Protein AF-X1NQ29-F1 (afdb_monomer_lite)

Foldseek 3Di:
DDDDDDDDDVLLVLVVQQVVQDAPLCVQLVVQLVVVPQDPCVDPVRNDSVSSVVSCVVSVNDSCCRHPDDDDLPDDGRCPPDCPQFDSVLVVVVVVCVVVVHDDDDCVVPNSPRRNADPPPDDDDDDPDPDPPPDDPPVPPPPDVLPKDKDKDWDWQDDPSLQDFPVNVLVVVVVVCVVLVFAFDWDPDPDTDGPKDWPDGDDRNDTGDTTMMMTITRDDDPPDDD

pLDDT: mean 85.68, std 14.72, range [30.33, 98.31]

InterPro domains:
  IPR018768 Domain of unknown function DUF2344 [PF10105] (150-218)
  IPR018768 Domain of unknown function DUF2344 [TIGR03936] (150-218)
  IPR058240 Radical SAM superfamily [SSF102114] (17-118)

Sequence (226 aa):
HRVKVKWNKPEASWLEGIFSRGDRRLTKVLVEAWQQGARFDSWSEYFNMDIWKEAFKKHRVDPDFYLLRERDHDEILPWEHINSGISKEFLLREWQKAIMREKTPDCREYCSDCGVCNESKISPVLFDTWHPLKEKVSLKSKQSNEQVKRYRLYFSKLEKAQYLSHLELIRLFIRAFRRAGIDLVYSGGYHPMPKVSFAVALPVGVKSLGEIIDVQVKYIFSYFRV

Structure (mmCIF, N/CA/C/O backbone):
data_AF-X1NQ29-F1
#
_entry.id   AF-X1NQ29-F1
#
loop_
_atom_site.group_PDB
_atom_site.id
_atom_site.type_symbol
_atom_site.label_atom_id
_atom_site.label_alt_id
_atom_site.label_comp_id
_atom_site.label_asym_id
_atom_site.label_entity_id
_atom_site.label_seq_id
_atom_site.pdbx_PDB_ins_code
_atom_site.Cartn_x
_atom_site.Cartn_y
_atom_site.Cartn_z
_atom_site.occupancy
_atom_site.B_iso_or_equiv
_atom_site.auth_seq_id
_atom_site.auth_comp_id
_atom_site.auth_asym_id
_atom_site.auth_atom_id
_atom_site.pdbx_PDB_model_num
ATOM 1 N N . HIS A 1 1 ? 26.678 15.626 20.916 1.00 59.53 1 HIS A N 1
ATOM 2 C CA . HIS A 1 1 ? 25.537 14.871 20.353 1.00 59.53 1 HIS A CA 1
ATOM 3 C C . HIS A 1 1 ? 26.024 13.930 19.256 1.00 59.53 1 HIS A C 1
ATOM 5 O O . HIS A 1 1 ? 26.696 14.393 18.346 1.00 59.53 1 HIS A O 1
ATOM 11 N N . ARG A 1 2 ? 25.740 12.622 19.337 1.00 63.62 2 ARG A N 1
ATOM 12 C CA . ARG A 1 2 ? 25.995 11.671 18.238 1.00 63.62 2 ARG A CA 1
ATOM 13 C C . ARG A 1 2 ? 24.733 11.589 17.382 1.00 63.62 2 ARG A C 1
ATOM 15 O O . ARG A 1 2 ? 23.748 10.999 17.817 1.00 63.62 2 ARG A O 1
ATOM 22 N N . VAL A 1 3 ? 24.753 12.193 16.198 1.00 74.94 3 VAL A N 1
ATOM 23 C CA . VAL A 1 3 ? 23.686 12.012 15.208 1.00 74.94 3 VAL A CA 1
ATOM 24 C C . VAL A 1 3 ? 23.880 10.636 14.573 1.00 74.94 3 VAL A C 1
ATOM 26 O O . VAL A 1 3 ? 24.919 10.371 13.975 1.00 74.94 3 VAL A O 1
ATOM 29 N N . LYS A 1 4 ? 22.907 9.737 14.745 1.00 68.31 4 LYS A N 1
ATOM 30 C CA . LYS A 1 4 ? 22.833 8.485 13.983 1.00 68.31 4 LYS A CA 1
ATOM 31 C C . LYS A 1 4 ? 21.944 8.728 12.774 1.00 68.31 4 LYS A C 1
ATOM 33 O O . LYS A 1 4 ? 20.750 8.961 12.937 1.00 68.31 4 LYS A O 1
ATOM 38 N N . VAL A 1 5 ? 22.526 8.657 11.585 1.00 77.06 5 VAL A N 1
ATOM 39 C CA . VAL A 1 5 ? 21.781 8.722 10.326 1.00 77.06 5 VAL A CA 1
ATOM 40 C C . VAL A 1 5 ? 21.437 7.292 9.907 1.00 77.06 5 VAL A C 1
ATOM 42 O O . VAL A 1 5 ? 22.279 6.400 9.997 1.00 77.06 5 VAL A O 1
ATOM 45 N N . LYS A 1 6 ? 20.185 7.066 9.505 1.00 76.25 6 LYS A N 1
ATOM 46 C CA . LYS A 1 6 ? 19.718 5.820 8.885 1.00 76.25 6 LYS A CA 1
ATOM 47 C C . LYS A 1 6 ? 19.324 6.134 7.446 1.00 76.25 6 LYS A C 1
ATOM 49 O O . LYS A 1 6 ? 18.622 7.115 7.225 1.00 76.25 6 LYS A O 1
ATOM 54 N N . TRP A 1 7 ? 19.748 5.306 6.501 1.00 79.12 7 TRP A N 1
ATOM 55 C CA . TRP A 1 7 ? 19.359 5.395 5.095 1.00 79.12 7 TRP A CA 1
ATOM 56 C C . TRP A 1 7 ? 19.169 3.990 4.516 1.00 79.12 7 TRP A C 1
ATOM 58 O O . TRP A 1 7 ? 19.693 3.016 5.063 1.00 79.12 7 TRP A O 1
ATOM 68 N N . ASN A 1 8 ? 18.414 3.892 3.423 1.00 77.06 8 ASN A N 1
ATOM 69 C CA . ASN A 1 8 ? 18.237 2.642 2.685 1.00 77.06 8 ASN A CA 1
ATOM 70 C C . ASN A 1 8 ? 19.440 2.390 1.769 1.00 77.06 8 ASN A C 1
ATOM 72 O O . ASN A 1 8 ? 20.036 3.334 1.248 1.00 77.06 8 ASN A O 1
ATOM 76 N N . LYS A 1 9 ? 19.790 1.117 1.557 1.00 82.94 9 LYS A N 1
ATOM 77 C CA . LYS A 1 9 ? 20.840 0.730 0.605 1.00 82.94 9 LYS A CA 1
ATOM 78 C C . LYS A 1 9 ? 20.442 1.177 -0.818 1.00 82.94 9 LYS A C 1
ATOM 80 O O . LYS A 1 9 ? 19.323 0.856 -1.226 1.00 82.94 9 LYS A O 1
ATOM 85 N N . PRO A 1 10 ? 21.301 1.896 -1.570 1.00 89.19 10 PRO A N 1
ATOM 86 C CA . PRO A 1 10 ? 20.985 2.373 -2.923 1.00 89.19 10 PRO A CA 1
ATOM 87 C C . PRO A 1 10 ? 20.485 1.276 -3.867 1.00 89.19 10 PRO A C 1
ATOM 89 O O . PRO A 1 10 ? 19.620 1.512 -4.704 1.00 89.19 10 PRO A O 1
ATOM 92 N N . GLU A 1 11 ? 21.001 0.065 -3.700 1.00 91.12 11 GLU A N 1
ATOM 93 C CA . GLU A 1 11 ? 20.674 -1.110 -4.492 1.00 91.12 11 GLU A CA 1
ATOM 94 C C . GLU A 1 11 ? 19.222 -1.573 -4.285 1.00 91.12 11 GLU A C 1
ATOM 96 O O . GLU A 1 11 ? 18.553 -1.968 -5.239 1.00 91.12 11 GLU A O 1
ATOM 101 N N . ALA A 1 12 ? 18.707 -1.466 -3.058 1.00 89.75 12 ALA A N 1
ATOM 102 C CA . ALA A 1 12 ? 17.302 -1.742 -2.771 1.00 89.75 12 ALA A CA 1
ATOM 103 C C . ALA A 1 12 ? 16.403 -0.671 -3.405 1.00 89.75 12 ALA A C 1
ATOM 105 O O . ALA A 1 12 ? 15.437 -1.006 -4.086 1.00 89.75 12 ALA A O 1
ATOM 106 N N . SER A 1 13 ? 16.774 0.609 -3.279 1.00 90.88 13 SER A N 1
ATOM 107 C CA . SER A 1 13 ? 16.054 1.722 -3.916 1.00 90.88 13 SER A CA 1
ATOM 108 C C . SER A 1 13 ? 16.027 1.606 -5.446 1.00 90.88 13 SER A C 1
ATOM 110 O O . SER A 1 13 ? 15.030 1.948 -6.080 1.00 90.88 13 SER A O 1
ATOM 112 N N . TRP A 1 14 ? 17.111 1.111 -6.052 1.00 93.56 14 TRP A N 1
ATOM 113 C CA . TRP A 1 14 ? 17.186 0.827 -7.487 1.00 93.56 14 TRP A CA 1
ATOM 114 C C . TRP A 1 14 ? 16.147 -0.224 -7.893 1.00 93.56 14 TRP A C 1
ATOM 116 O O . TRP A 1 14 ? 15.360 0.005 -8.812 1.00 93.56 14 TRP A O 1
ATOM 126 N N . LEU A 1 15 ? 16.067 -1.328 -7.145 1.00 95.19 15 LEU A N 1
ATOM 127 C CA . LEU A 1 15 ? 15.105 -2.398 -7.396 1.00 95.19 15 LEU A CA 1
ATOM 128 C C . LEU A 1 15 ? 13.651 -1.946 -7.178 1.00 95.19 15 LEU A C 1
ATOM 130 O O . LEU A 1 15 ? 12.793 -2.186 -8.030 1.00 95.19 15 LEU A O 1
ATOM 134 N N . GLU A 1 16 ? 13.378 -1.237 -6.079 1.00 93.81 16 GLU A N 1
ATOM 135 C CA . GLU A 1 16 ? 12.076 -0.610 -5.804 1.00 93.81 16 GLU A CA 1
ATOM 136 C C . GLU A 1 16 ? 11.665 0.324 -6.944 1.00 93.81 16 GLU A C 1
ATOM 138 O O . GLU A 1 16 ? 10.520 0.311 -7.408 1.00 93.81 16 GLU A O 1
ATOM 143 N N . GLY A 1 17 ? 12.615 1.107 -7.450 1.00 94.19 17 GLY A N 1
ATOM 144 C CA . GLY A 1 17 ? 12.394 2.010 -8.562 1.00 94.19 17 GLY A CA 1
ATOM 145 C C . GLY A 1 17 ? 12.029 1.298 -9.867 1.00 94.19 17 GLY A C 1
ATOM 146 O O . GLY A 1 17 ? 11.261 1.860 -10.646 1.00 94.19 17 GLY A O 1
ATOM 147 N N . ILE A 1 18 ? 12.531 0.087 -10.107 1.00 96.00 18 ILE A N 1
ATOM 148 C CA . ILE A 1 18 ? 12.183 -0.713 -11.288 1.00 96.00 18 ILE A CA 1
ATOM 149 C C . ILE A 1 18 ? 10.783 -1.308 -11.128 1.00 96.00 18 ILE A C 1
ATOM 151 O O . ILE A 1 18 ? 9.928 -1.120 -11.991 1.00 96.00 18 ILE A O 1
ATOM 155 N N . PHE A 1 19 ? 10.519 -1.980 -10.004 1.00 95.19 19 PHE A N 1
ATOM 156 C CA . PHE A 1 19 ? 9.255 -2.691 -9.788 1.00 95.19 19 PHE A CA 1
ATOM 157 C C . PHE A 1 19 ? 8.055 -1.765 -9.575 1.00 95.19 19 PHE A C 1
ATOM 159 O O . PHE A 1 19 ? 6.960 -2.093 -10.026 1.00 95.19 19 PHE A O 1
ATOM 166 N N . SER A 1 20 ? 8.248 -0.587 -8.976 1.00 92.88 20 SER A N 1
ATOM 167 C CA . SER A 1 20 ? 7.192 0.436 -8.867 1.00 92.88 20 SER A CA 1
ATOM 168 C C . SER A 1 20 ? 6.721 0.965 -10.223 1.00 92.88 20 SER A C 1
ATOM 170 O O . SER A 1 20 ? 5.596 1.442 -10.341 1.00 92.88 20 SER A O 1
ATOM 172 N N . ARG A 1 21 ? 7.567 0.855 -11.253 1.00 93.69 21 ARG A N 1
ATOM 173 C CA . ARG A 1 21 ? 7.280 1.254 -12.636 1.00 93.69 21 ARG A CA 1
ATOM 174 C C . ARG A 1 21 ? 7.172 0.056 -13.581 1.00 93.69 21 ARG A C 1
ATOM 176 O O . ARG A 1 21 ? 7.254 0.209 -14.800 1.00 93.69 21 ARG A O 1
ATOM 183 N N . GLY A 1 22 ? 7.029 -1.133 -13.012 1.00 93.12 22 GLY A N 1
ATOM 184 C CA . GLY A 1 22 ? 7.092 -2.396 -13.715 1.00 93.12 22 GLY A CA 1
ATOM 185 C C . GLY A 1 22 ? 5.871 -2.705 -14.563 1.00 93.12 22 GLY A C 1
ATOM 186 O O . GLY A 1 22 ? 4.759 -2.264 -14.287 1.00 93.12 22 GLY A O 1
ATOM 187 N N . ASP A 1 23 ? 6.078 -3.560 -15.556 1.00 93.88 23 ASP A N 1
ATOM 188 C CA . ASP A 1 23 ? 5.010 -4.230 -16.289 1.00 93.88 23 ASP A CA 1
ATOM 189 C C . ASP A 1 23 ? 5.184 -5.752 -16.236 1.00 93.88 23 ASP A C 1
ATOM 191 O O . ASP A 1 23 ? 6.066 -6.286 -15.560 1.00 93.88 23 ASP A O 1
ATOM 195 N N . ARG A 1 24 ? 4.344 -6.473 -16.986 1.00 94.19 24 ARG A N 1
ATOM 196 C CA . ARG A 1 24 ? 4.354 -7.942 -17.037 1.00 94.19 24 ARG A CA 1
ATOM 197 C C . ARG A 1 24 ? 5.693 -8.543 -17.488 1.00 94.19 24 ARG A C 1
ATOM 199 O O . ARG A 1 24 ? 5.922 -9.726 -17.248 1.00 94.19 24 ARG A O 1
ATOM 206 N N . ARG A 1 25 ? 6.597 -7.781 -18.118 1.00 95.12 25 ARG A N 1
ATOM 207 C CA . ARG A 1 25 ? 7.928 -8.288 -18.497 1.00 95.12 25 ARG A CA 1
ATOM 208 C C . ARG A 1 25 ? 8.789 -8.566 -17.262 1.00 95.12 25 ARG A C 1
ATOM 210 O O . ARG A 1 25 ? 9.537 -9.543 -17.266 1.00 95.12 25 ARG A O 1
ATOM 217 N N . LEU A 1 26 ? 8.612 -7.798 -16.180 1.00 97.44 26 LEU A N 1
ATOM 218 C CA . LEU A 1 26 ? 9.318 -8.016 -14.912 1.00 97.44 26 LEU A CA 1
ATOM 219 C C . LEU A 1 26 ? 8.898 -9.300 -14.193 1.00 97.44 26 LEU A C 1
ATOM 221 O O . LEU A 1 26 ? 9.646 -9.790 -13.351 1.00 97.44 26 LEU A O 1
ATOM 225 N N . THR A 1 27 ? 7.744 -9.888 -14.522 1.00 97.31 27 THR A N 1
ATOM 226 C CA . THR A 1 27 ? 7.288 -11.129 -13.879 1.00 97.31 27 THR A CA 1
ATOM 227 C C . THR A 1 27 ? 8.305 -12.257 -14.046 1.00 97.31 27 THR A C 1
ATOM 229 O O . THR A 1 27 ? 8.558 -12.990 -13.096 1.00 97.31 27 THR A O 1
ATOM 232 N N . LYS A 1 28 ? 8.935 -12.376 -15.222 1.00 97.69 28 LYS A N 1
ATOM 233 C CA . LYS A 1 28 ? 9.951 -13.411 -15.468 1.00 97.69 28 LYS A CA 1
ATOM 234 C C . LYS A 1 28 ? 11.202 -13.189 -14.616 1.00 97.69 28 LYS A C 1
ATOM 236 O O . LYS A 1 28 ? 11.696 -14.133 -14.018 1.00 97.69 28 LYS A O 1
ATOM 241 N N . VAL A 1 29 ? 11.644 -11.935 -14.497 1.00 98.19 29 VAL A N 1
ATOM 242 C CA . VAL A 1 29 ? 12.773 -11.542 -13.637 1.00 98.19 29 VAL A CA 1
ATOM 243 C C . VAL A 1 29 ? 12.479 -11.862 -12.172 1.00 98.19 29 VAL A C 1
ATOM 245 O O . VAL A 1 29 ? 13.314 -12.452 -11.498 1.00 98.19 29 VAL A O 1
ATOM 248 N N . LEU A 1 30 ? 11.279 -11.528 -11.690 1.00 97.75 30 LEU A N 1
ATOM 249 C CA . LEU A 1 30 ? 10.857 -11.808 -10.317 1.00 97.75 30 LEU A CA 1
ATOM 250 C C . LEU A 1 30 ? 10.845 -13.311 -10.013 1.00 97.75 30 LEU A C 1
ATOM 252 O O . LEU A 1 30 ? 11.355 -13.738 -8.979 1.00 97.75 30 LEU A O 1
ATOM 256 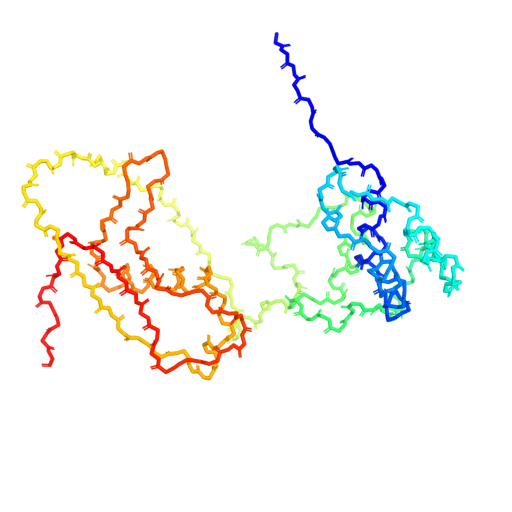N N . VAL A 1 31 ? 10.263 -14.112 -10.911 1.00 98.06 31 VAL A N 1
ATOM 257 C CA . VAL A 1 31 ? 10.208 -15.573 -10.758 1.00 98.06 31 VAL A CA 1
ATOM 258 C C . VAL A 1 31 ? 11.612 -16.172 -10.771 1.00 98.06 31 VAL A C 1
ATOM 260 O O . VAL A 1 31 ? 11.908 -17.015 -9.931 1.00 98.06 31 VAL A O 1
ATOM 263 N N . GLU A 1 32 ? 12.484 -15.717 -11.669 1.00 98.31 32 GLU A N 1
ATOM 264 C CA . GLU A 1 32 ? 13.870 -16.177 -11.747 1.00 98.31 32 GLU A CA 1
ATOM 265 C C . GLU A 1 32 ? 14.661 -15.835 -10.481 1.00 98.31 32 GLU A C 1
ATOM 267 O O . GLU A 1 32 ? 15.272 -16.722 -9.891 1.00 98.31 32 GLU A O 1
ATOM 272 N N . ALA A 1 33 ? 14.600 -14.586 -10.011 1.00 97.94 33 ALA A N 1
ATOM 273 C CA . ALA A 1 33 ? 15.264 -14.178 -8.775 1.00 97.94 33 ALA A CA 1
ATOM 274 C C . ALA A 1 33 ? 14.778 -15.019 -7.583 1.00 97.94 33 ALA A C 1
ATOM 276 O O . ALA A 1 33 ? 15.570 -15.510 -6.775 1.00 97.94 33 ALA A O 1
ATOM 277 N N . TRP A 1 34 ? 13.468 -15.276 -7.508 1.00 97.62 34 TRP A N 1
ATOM 278 C CA . TRP A 1 34 ? 12.894 -16.166 -6.503 1.00 97.62 34 TRP A CA 1
ATOM 279 C C . TRP A 1 34 ? 13.403 -17.615 -6.640 1.00 97.62 34 TRP A C 1
ATOM 281 O O . TRP A 1 34 ? 13.702 -18.248 -5.624 1.00 97.62 34 TRP A O 1
ATOM 291 N N . GLN A 1 35 ? 13.551 -18.151 -7.852 1.00 97.94 35 GLN A N 1
ATOM 292 C CA . GLN A 1 35 ? 14.118 -19.490 -8.075 1.00 97.94 35 GLN A CA 1
ATOM 293 C C . GLN A 1 35 ? 15.599 -19.572 -7.684 1.00 97.94 35 GLN A C 1
ATOM 295 O O . GLN A 1 35 ? 16.029 -20.595 -7.158 1.00 97.94 35 GLN A O 1
ATOM 300 N N . GLN A 1 36 ? 16.350 -18.487 -7.864 1.00 97.31 36 GLN A N 1
ATOM 301 C CA . GLN A 1 36 ? 17.755 -18.371 -7.463 1.00 97.31 36 GLN A CA 1
ATOM 302 C C . GLN A 1 36 ? 17.953 -18.098 -5.961 1.00 97.31 36 GLN A C 1
ATOM 304 O O . GLN A 1 36 ? 19.082 -18.076 -5.480 1.00 97.31 36 GLN A O 1
ATOM 309 N N . GLY A 1 37 ? 16.866 -17.926 -5.201 1.00 96.38 37 GLY A N 1
ATOM 310 C CA . GLY A 1 37 ? 16.909 -17.829 -3.741 1.00 96.38 37 GLY A CA 1
ATOM 311 C C . GLY A 1 37 ? 16.689 -16.434 -3.160 1.00 96.38 37 GLY A C 1
ATOM 312 O O . GLY A 1 37 ? 16.800 -16.291 -1.945 1.00 96.38 37 GLY A O 1
ATOM 313 N N . ALA A 1 38 ? 16.313 -15.429 -3.961 1.00 95.88 38 ALA A N 1
ATOM 314 C CA . ALA A 1 38 ? 15.956 -14.099 -3.454 1.00 95.88 38 ALA A CA 1
ATOM 315 C C . ALA A 1 38 ? 14.797 -14.193 -2.443 1.00 95.88 38 ALA A C 1
ATOM 317 O O . ALA A 1 38 ? 13.675 -14.587 -2.786 1.00 95.88 38 ALA A O 1
ATOM 318 N N . ARG A 1 39 ? 15.068 -13.916 -1.167 1.00 94.19 39 ARG A N 1
ATOM 319 C CA . ARG A 1 39 ? 14.103 -13.965 -0.058 1.00 94.19 39 ARG A CA 1
ATOM 320 C C . ARG A 1 39 ? 14.439 -12.850 0.917 1.00 94.19 39 ARG A C 1
ATOM 322 O O . ARG A 1 39 ? 15.605 -12.582 1.169 1.00 94.19 39 ARG A O 1
ATOM 329 N N . PHE A 1 40 ? 13.406 -12.262 1.519 1.00 90.62 40 PHE A N 1
ATOM 330 C CA . PHE A 1 40 ? 13.561 -11.204 2.522 1.00 90.62 40 PHE A CA 1
ATOM 331 C C . PHE A 1 40 ? 14.394 -10.005 2.030 1.00 90.62 40 PHE A C 1
ATOM 333 O O . PHE A 1 40 ? 15.077 -9.367 2.820 1.00 90.62 40 PHE A O 1
ATOM 340 N N . ASP A 1 41 ? 14.295 -9.651 0.744 1.00 89.56 41 ASP A N 1
ATOM 341 C CA . ASP A 1 41 ? 15.062 -8.556 0.125 1.00 89.56 41 ASP A CA 1
ATOM 342 C C . ASP A 1 41 ? 14.815 -7.170 0.754 1.00 89.56 41 ASP A C 1
ATOM 344 O O . ASP A 1 41 ? 15.628 -6.263 0.601 1.00 89.56 41 ASP A O 1
ATOM 348 N N . SER A 1 42 ? 13.731 -6.997 1.521 1.00 83.12 42 SER A N 1
ATOM 349 C CA . SER A 1 42 ? 13.495 -5.791 2.332 1.00 83.12 42 SER A CA 1
ATOM 350 C C . SER A 1 42 ? 14.442 -5.660 3.535 1.00 83.12 42 SER A C 1
ATOM 352 O O . SER A 1 42 ? 14.479 -4.612 4.180 1.00 83.12 42 SER A O 1
ATOM 354 N N . TRP A 1 43 ? 15.177 -6.716 3.883 1.00 86.00 43 TRP A N 1
ATOM 355 C CA . TRP A 1 43 ? 16.122 -6.755 4.992 1.00 86.00 43 TRP A CA 1
ATOM 356 C C . TRP A 1 43 ? 17.545 -6.776 4.454 1.00 86.00 43 TRP A C 1
ATOM 358 O O . TRP A 1 43 ? 17.953 -7.657 3.698 1.00 86.00 43 TRP A O 1
ATOM 368 N N . SER A 1 44 ? 18.316 -5.775 4.867 1.00 83.88 44 SER A N 1
ATOM 369 C CA . SER A 1 44 ? 19.604 -5.454 4.263 1.00 83.88 44 SER A CA 1
ATOM 370 C C . SER A 1 44 ? 20.638 -6.583 4.327 1.00 83.88 44 SER A C 1
ATOM 372 O O . SER A 1 44 ? 21.534 -6.610 3.485 1.00 83.88 44 SER A O 1
ATOM 374 N N . GLU A 1 45 ? 20.537 -7.472 5.317 1.00 87.31 45 GLU A N 1
ATOM 375 C CA . GLU A 1 45 ? 21.401 -8.642 5.497 1.00 87.31 45 GLU A CA 1
ATOM 376 C C . GLU A 1 45 ? 21.074 -9.826 4.570 1.00 87.31 45 GLU A C 1
ATOM 378 O O . GLU A 1 45 ? 21.944 -10.665 4.355 1.00 87.31 45 GLU A O 1
ATOM 383 N N . TYR A 1 46 ? 19.866 -9.887 4.001 1.00 89.06 46 TYR A N 1
ATOM 384 C CA . TYR A 1 46 ? 19.445 -10.954 3.079 1.00 89.06 46 TYR A CA 1
ATOM 385 C C . TYR A 1 46 ? 19.418 -10.499 1.618 1.00 89.06 46 TYR A C 1
ATOM 387 O O . TYR A 1 46 ? 19.382 -11.325 0.710 1.00 89.06 46 TYR A O 1
ATOM 395 N N . PHE A 1 47 ? 19.456 -9.186 1.390 1.00 92.75 47 PHE A N 1
ATOM 396 C CA . PHE A 1 47 ? 19.440 -8.608 0.058 1.00 92.75 47 PHE A CA 1
ATOM 397 C C . PHE A 1 47 ? 20.695 -8.972 -0.747 1.00 92.75 47 PHE A C 1
ATOM 399 O O . PHE A 1 47 ? 21.809 -8.575 -0.389 1.00 92.75 47 PHE A O 1
ATOM 406 N N . ASN A 1 48 ? 20.500 -9.666 -1.870 1.00 93.94 48 ASN A N 1
ATOM 407 C CA . ASN A 1 48 ? 21.565 -10.047 -2.794 1.00 93.94 48 ASN A CA 1
ATOM 408 C C . ASN A 1 48 ? 21.290 -9.483 -4.195 1.00 93.94 48 ASN A C 1
ATOM 410 O O . ASN A 1 48 ? 20.480 -10.013 -4.952 1.00 93.94 48 ASN A O 1
ATOM 414 N N . MET A 1 49 ? 21.995 -8.406 -4.544 1.00 95.00 49 MET A N 1
ATOM 415 C CA . MET A 1 49 ? 21.848 -7.721 -5.832 1.00 95.00 49 MET A CA 1
ATOM 416 C C . MET A 1 49 ? 22.297 -8.571 -7.031 1.00 95.00 49 MET A C 1
ATOM 418 O O . MET A 1 49 ? 21.789 -8.381 -8.136 1.00 95.00 49 MET A O 1
ATOM 422 N N . ASP A 1 50 ? 23.230 -9.503 -6.849 1.00 96.38 50 ASP A N 1
ATOM 423 C CA . ASP A 1 50 ? 23.768 -10.277 -7.969 1.00 96.38 50 ASP A CA 1
ATOM 424 C C . ASP A 1 50 ? 22.706 -11.210 -8.559 1.00 96.38 50 ASP A C 1
ATOM 426 O O . ASP A 1 50 ? 22.555 -11.248 -9.780 1.00 96.38 50 ASP A O 1
ATOM 430 N N . ILE A 1 51 ? 21.862 -11.811 -7.709 1.00 97.38 51 ILE A N 1
ATOM 431 C CA . ILE A 1 51 ? 20.683 -12.589 -8.133 1.00 97.38 51 ILE A CA 1
ATOM 432 C C . ILE A 1 51 ? 19.785 -11.757 -9.061 1.00 97.38 51 ILE A C 1
ATOM 434 O O . ILE A 1 51 ? 19.348 -12.212 -10.121 1.00 97.38 51 ILE A O 1
ATOM 438 N N . TRP A 1 52 ? 19.517 -10.504 -8.688 1.00 97.38 52 TRP A N 1
ATOM 439 C CA . TRP A 1 52 ? 18.664 -9.618 -9.475 1.00 97.38 52 TRP A CA 1
ATOM 440 C C . TRP A 1 52 ? 19.307 -9.256 -10.815 1.00 97.38 52 TRP A C 1
ATOM 442 O O . TRP A 1 52 ? 18.654 -9.366 -11.854 1.00 97.38 52 TRP A O 1
ATOM 452 N N . LYS A 1 53 ? 20.592 -8.881 -10.822 1.00 97.25 53 LYS A N 1
ATOM 453 C CA . LYS A 1 53 ? 21.339 -8.580 -12.056 1.00 97.25 53 LYS A CA 1
ATOM 454 C C . LYS A 1 53 ? 21.365 -9.772 -13.013 1.00 97.25 53 LYS A C 1
ATOM 456 O O . LYS A 1 53 ? 21.159 -9.597 -14.216 1.00 97.25 53 LYS A O 1
ATOM 461 N N . GLU A 1 54 ? 21.585 -10.977 -12.494 1.00 98.06 54 GLU A N 1
ATOM 462 C CA . GLU A 1 54 ? 21.568 -12.209 -13.283 1.00 98.06 54 GLU A CA 1
ATOM 463 C C . GLU A 1 54 ? 20.178 -12.498 -13.853 1.00 98.06 54 GLU A C 1
ATOM 465 O O . GLU A 1 54 ? 20.062 -12.797 -15.044 1.00 98.06 54 GLU A O 1
ATOM 470 N N . ALA A 1 55 ? 19.119 -12.330 -13.058 1.00 98.31 55 ALA A N 1
ATOM 471 C CA . ALA A 1 55 ? 17.742 -12.508 -13.508 1.00 98.31 55 ALA A CA 1
ATOM 472 C C . ALA A 1 55 ? 17.356 -11.525 -14.633 1.00 98.31 55 ALA A C 1
ATOM 474 O O . ALA A 1 55 ? 16.786 -11.940 -15.650 1.00 98.31 55 ALA A O 1
ATOM 475 N N . PHE A 1 56 ? 17.717 -10.240 -14.503 1.00 98.19 56 PHE A N 1
ATOM 476 C CA . PHE A 1 56 ? 17.526 -9.236 -15.560 1.00 98.19 56 PHE A CA 1
ATOM 477 C C . PHE A 1 56 ? 18.266 -9.627 -16.844 1.00 98.19 56 PHE A C 1
ATOM 479 O O . PHE A 1 56 ? 17.664 -9.673 -17.923 1.00 98.19 56 PHE A O 1
ATOM 486 N N . LYS A 1 57 ? 19.550 -9.991 -16.726 1.00 98.06 57 LYS A N 1
ATOM 487 C CA . LYS A 1 57 ? 20.390 -10.409 -17.857 1.00 98.06 57 LYS A CA 1
ATOM 488 C C . LYS A 1 57 ? 19.833 -11.650 -18.555 1.00 98.06 57 LYS A C 1
ATOM 490 O O . LYS A 1 57 ? 19.731 -11.666 -19.782 1.00 98.06 57 LYS A O 1
ATOM 495 N N . LYS A 1 58 ? 19.435 -12.675 -17.795 1.00 98.06 58 LYS A N 1
ATOM 496 C CA . LYS A 1 58 ? 18.894 -13.938 -18.320 1.00 98.06 58 LYS A CA 1
ATOM 497 C C . LYS A 1 58 ? 17.629 -13.717 -19.144 1.00 98.06 58 LYS A C 1
ATOM 499 O O . LYS A 1 58 ? 17.484 -14.298 -20.219 1.00 98.06 58 LYS A O 1
ATOM 504 N N . HIS A 1 59 ? 16.736 -12.848 -18.675 1.00 98.00 59 HIS A N 1
ATOM 505 C CA . HIS A 1 59 ? 15.492 -12.535 -19.376 1.00 98.00 59 HIS A CA 1
ATOM 506 C C . HIS A 1 59 ? 15.606 -11.388 -20.381 1.00 98.00 59 HIS A C 1
ATOM 508 O O . HIS A 1 59 ? 14.603 -11.058 -21.015 1.00 98.00 59 HIS A O 1
ATOM 514 N N . ARG A 1 60 ? 16.812 -10.832 -20.573 1.00 97.62 60 ARG A N 1
ATOM 515 C CA . ARG A 1 60 ? 17.088 -9.704 -21.477 1.00 97.62 60 ARG A CA 1
ATOM 516 C C . ARG A 1 60 ? 16.150 -8.525 -21.217 1.00 97.62 60 ARG A C 1
ATOM 518 O O . ARG A 1 60 ? 15.656 -7.893 -22.148 1.00 97.62 60 ARG A O 1
ATOM 525 N N . VAL A 1 61 ? 15.869 -8.277 -19.942 1.00 97.69 61 VAL A N 1
ATOM 526 C CA . VAL A 1 61 ? 15.069 -7.138 -19.507 1.00 97.69 61 VAL A CA 1
ATOM 527 C C . VAL A 1 61 ? 16.032 -6.055 -19.067 1.00 97.69 61 VAL A C 1
ATOM 529 O O . VAL A 1 61 ? 16.809 -6.270 -18.142 1.00 97.69 61 VAL A O 1
ATOM 532 N N . ASP A 1 62 ? 15.977 -4.916 -19.746 1.00 96.75 62 ASP A N 1
ATOM 533 C CA . ASP A 1 62 ? 16.769 -3.745 -19.399 1.00 96.75 62 ASP A CA 1
ATOM 534 C C . ASP A 1 62 ? 16.143 -3.017 -18.192 1.00 96.75 62 ASP A C 1
ATOM 536 O O . ASP A 1 62 ? 15.001 -2.554 -18.289 1.00 96.75 62 ASP A O 1
ATOM 540 N N . PRO A 1 63 ? 16.843 -2.915 -17.049 1.00 96.44 63 PRO A N 1
ATOM 541 C CA . PRO A 1 63 ? 16.379 -2.139 -15.904 1.00 96.44 63 PRO A CA 1
ATOM 542 C C . PRO A 1 63 ? 16.233 -0.639 -16.198 1.00 96.44 63 PRO A C 1
ATOM 544 O O . PRO A 1 63 ? 15.330 0.010 -15.659 1.00 96.44 63 PRO A O 1
ATOM 547 N N . ASP A 1 64 ? 17.084 -0.084 -17.063 1.00 95.38 64 ASP A N 1
ATOM 548 C CA . ASP A 1 64 ? 17.152 1.359 -17.313 1.00 95.38 64 ASP A CA 1
ATOM 549 C C . ASP A 1 64 ? 15.936 1.856 -18.095 1.00 95.38 64 ASP A C 1
ATOM 551 O O . ASP A 1 64 ? 15.460 2.972 -17.862 1.00 95.38 64 ASP A O 1
ATOM 555 N N . PHE A 1 65 ? 15.327 0.986 -18.907 1.00 94.88 65 PHE A N 1
ATOM 556 C CA . PHE A 1 65 ? 14.008 1.212 -19.497 1.00 94.88 65 PHE A CA 1
ATOM 557 C C . PHE A 1 65 ? 12.961 1.653 -18.454 1.00 94.88 65 PHE A C 1
ATOM 559 O O . PHE A 1 65 ? 12.079 2.465 -18.751 1.00 94.88 65 PHE A O 1
ATOM 566 N N . TYR A 1 66 ? 13.035 1.120 -17.228 1.00 95.06 66 TYR A N 1
ATOM 567 C CA . TYR A 1 66 ? 12.088 1.439 -16.161 1.00 95.06 66 TYR A CA 1
ATOM 568 C C . TYR A 1 66 ? 12.504 2.670 -15.354 1.00 95.06 66 TYR A C 1
ATOM 570 O O . TYR A 1 66 ? 11.628 3.459 -14.980 1.00 95.06 66 TYR A O 1
ATOM 578 N N . LEU A 1 67 ? 13.801 2.842 -15.093 1.00 92.94 67 LEU A N 1
ATOM 579 C CA . LEU A 1 67 ? 14.326 3.883 -14.205 1.00 92.94 67 LEU A CA 1
ATOM 580 C C . LEU A 1 67 ? 14.621 5.212 -14.892 1.00 92.94 67 LEU A C 1
ATOM 582 O O . LEU A 1 67 ? 14.302 6.256 -14.329 1.00 92.94 67 LEU A O 1
ATOM 586 N N . LEU A 1 68 ? 15.254 5.171 -16.063 1.00 92.94 68 LEU A N 1
ATOM 587 C CA . LEU A 1 68 ? 15.890 6.338 -16.680 1.00 92.94 68 LEU A CA 1
ATOM 588 C C . LEU A 1 68 ? 15.118 6.872 -17.886 1.00 92.94 68 LEU A C 1
ATOM 590 O O . LEU A 1 68 ? 15.333 8.007 -18.296 1.00 92.94 68 LEU A O 1
ATOM 594 N N . ARG A 1 69 ? 14.215 6.069 -18.455 1.00 92.56 69 ARG A N 1
ATOM 595 C CA . ARG A 1 69 ? 13.435 6.471 -19.625 1.00 92.56 69 ARG A CA 1
ATOM 596 C C . ARG A 1 69 ? 12.431 7.577 -19.278 1.00 92.56 69 ARG A C 1
ATOM 598 O O . ARG A 1 69 ? 11.621 7.424 -18.355 1.00 92.56 69 ARG A O 1
ATOM 605 N N . GLU A 1 70 ? 12.441 8.639 -20.078 1.00 90.94 70 GLU A N 1
ATOM 606 C CA . GLU A 1 70 ? 11.369 9.636 -20.111 1.00 90.94 70 GLU A CA 1
ATOM 607 C C . GLU A 1 70 ? 10.074 9.006 -20.632 1.00 90.94 70 GLU A C 1
ATOM 609 O O . GLU A 1 70 ? 10.084 8.193 -21.557 1.00 90.94 70 GLU A O 1
ATOM 614 N N . ARG A 1 71 ? 8.950 9.342 -20.004 1.00 90.25 71 ARG A N 1
ATOM 615 C CA . ARG A 1 71 ? 7.636 8.809 -20.372 1.00 90.25 71 ARG A CA 1
ATOM 616 C C . ARG A 1 71 ? 6.830 9.905 -21.028 1.00 90.25 71 ARG A C 1
ATOM 618 O O . ARG A 1 71 ? 6.766 11.010 -20.494 1.00 90.25 71 ARG A O 1
ATOM 625 N N . ASP A 1 72 ? 6.226 9.567 -22.155 1.00 90.25 72 ASP A N 1
ATOM 626 C CA . ASP A 1 72 ? 5.314 10.467 -22.842 1.00 90.25 72 ASP A CA 1
ATOM 627 C C . ASP A 1 72 ? 4.015 10.612 -22.029 1.00 90.25 72 ASP A C 1
ATOM 629 O O . ASP A 1 72 ? 3.611 9.695 -21.308 1.00 90.25 72 ASP A O 1
ATOM 633 N N . HIS A 1 73 ? 3.356 11.763 -22.139 1.00 87.94 73 HIS A N 1
ATOM 634 C CA . HIS A 1 73 ? 2.070 12.013 -21.491 1.00 87.94 73 HIS A CA 1
ATOM 635 C C . HIS A 1 73 ? 0.958 11.113 -22.048 1.00 87.94 73 HIS A C 1
ATOM 637 O O . HIS A 1 73 ? 0.049 10.726 -21.305 1.00 87.94 73 HIS A O 1
ATOM 643 N N . ASP A 1 74 ? 1.067 10.750 -23.327 1.00 89.44 74 ASP A N 1
ATOM 644 C CA . ASP A 1 74 ? 0.094 9.926 -24.045 1.00 89.44 74 ASP A CA 1
ATOM 645 C C . ASP A 1 74 ? 0.452 8.429 -24.016 1.00 89.44 74 ASP A C 1
ATOM 647 O O . ASP A 1 74 ? -0.285 7.590 -24.540 1.00 89.44 74 ASP A O 1
ATOM 651 N N . GLU A 1 75 ? 1.565 8.058 -23.372 1.00 90.31 75 GLU A N 1
ATOM 652 C CA . GLU A 1 75 ? 1.937 6.657 -23.192 1.00 90.31 75 GLU A CA 1
ATOM 653 C C . GLU A 1 75 ? 0.927 5.931 -22.288 1.00 90.31 75 GLU A C 1
ATOM 655 O O . GLU A 1 75 ? 0.455 6.455 -21.273 1.00 90.31 75 GLU A O 1
ATOM 660 N N . ILE A 1 76 ? 0.635 4.676 -22.640 1.00 89.56 76 ILE A N 1
ATOM 661 C CA . ILE A 1 76 ? -0.150 3.771 -21.801 1.00 89.56 76 ILE A CA 1
ATOM 662 C C . ILE A 1 76 ? 0.754 3.235 -20.694 1.00 89.56 76 ILE A C 1
ATOM 664 O O . ILE A 1 76 ? 1.668 2.441 -20.948 1.00 89.56 76 ILE A O 1
ATOM 668 N N . LEU A 1 77 ? 0.484 3.634 -19.452 1.00 91.56 77 LEU A N 1
ATOM 669 C CA . LEU A 1 77 ? 1.306 3.225 -18.319 1.00 91.56 77 LEU A CA 1
ATOM 670 C C . LEU A 1 77 ? 0.845 1.867 -17.764 1.00 91.56 77 LEU A C 1
ATOM 672 O O . LEU A 1 77 ? -0.354 1.625 -17.610 1.00 91.56 77 LEU A O 1
ATOM 676 N N . PRO A 1 78 ? 1.771 0.975 -17.367 1.00 90.75 78 PRO A N 1
ATOM 677 C CA . PRO A 1 78 ? 1.415 -0.341 -16.827 1.00 90.75 78 PRO A CA 1
ATOM 678 C C . PRO A 1 78 ? 0.469 -0.296 -15.618 1.00 90.75 78 PRO A C 1
ATOM 680 O O . PRO A 1 78 ? -0.336 -1.207 -15.428 1.00 90.75 78 PRO A O 1
ATOM 683 N N . TRP A 1 79 ? 0.547 0.766 -14.814 1.00 89.12 79 TRP A N 1
ATOM 684 C CA . TRP A 1 79 ? -0.273 0.999 -13.622 1.00 89.12 79 TRP A CA 1
ATOM 685 C C . TRP A 1 79 ? -1.511 1.872 -13.877 1.00 89.12 79 TRP A C 1
ATOM 687 O O . TRP A 1 79 ? -2.264 2.127 -12.944 1.00 89.12 79 TRP A O 1
ATOM 697 N N . GLU A 1 80 ? -1.765 2.311 -15.113 1.00 89.19 80 GLU A N 1
ATOM 698 C CA . GLU A 1 80 ? -2.877 3.221 -15.451 1.00 89.19 80 GLU A CA 1
ATOM 699 C C . GLU A 1 80 ? -4.263 2.615 -15.192 1.00 89.19 80 GLU A C 1
ATOM 701 O O . GLU A 1 80 ? -5.234 3.324 -14.955 1.00 89.19 80 GLU A O 1
ATOM 706 N N . HIS A 1 81 ? -4.357 1.286 -15.156 1.00 88.62 81 HIS A N 1
ATOM 707 C CA . HIS A 1 81 ? -5.582 0.571 -14.800 1.00 88.62 81 HIS A CA 1
ATOM 708 C C . HIS A 1 81 ? -5.941 0.666 -13.301 1.00 88.62 81 HIS A C 1
ATOM 710 O O . HIS A 1 81 ? -7.023 0.228 -12.902 1.00 88.62 81 HIS A O 1
ATOM 716 N N . ILE A 1 82 ? -5.047 1.190 -12.454 1.00 88.81 82 ILE A N 1
ATOM 717 C CA . ILE A 1 82 ? -5.291 1.368 -11.021 1.00 88.81 82 ILE A CA 1
ATOM 718 C C . ILE A 1 82 ? -6.084 2.658 -10.815 1.00 88.81 82 ILE A C 1
ATOM 720 O O . ILE A 1 82 ? -5.561 3.761 -10.944 1.00 88.81 82 ILE A O 1
ATOM 724 N N . ASN A 1 83 ? -7.351 2.518 -10.431 1.00 87.94 83 ASN A N 1
ATOM 725 C CA . ASN A 1 83 ? -8.209 3.657 -10.134 1.00 87.94 83 ASN A CA 1
ATOM 726 C C . ASN A 1 83 ? -8.071 4.079 -8.660 1.00 87.94 83 ASN A C 1
ATOM 728 O O . ASN A 1 83 ? -8.593 3.414 -7.765 1.00 87.94 83 ASN A O 1
ATOM 732 N N . SER A 1 84 ? -7.378 5.193 -8.413 1.00 88.00 84 SER A N 1
ATOM 733 C CA . SER A 1 84 ? -7.269 5.833 -7.091 1.00 88.00 84 SER A CA 1
ATOM 734 C C . SER A 1 84 ? -8.383 6.853 -6.808 1.00 88.00 84 SER A C 1
ATOM 736 O O . SER A 1 84 ? -8.431 7.424 -5.720 1.00 88.00 84 SER A O 1
ATOM 738 N N . GLY A 1 85 ? -9.258 7.107 -7.784 1.00 88.81 85 GLY A N 1
ATOM 739 C CA . GLY A 1 85 ? -10.226 8.202 -7.791 1.00 88.81 85 GLY A CA 1
ATOM 740 C C . GLY A 1 85 ? -9.663 9.528 -8.310 1.00 88.81 85 GLY A C 1
ATOM 741 O O . GLY A 1 85 ? -10.439 10.447 -8.540 1.00 88.81 85 GLY A O 1
ATOM 742 N N . ILE A 1 86 ? -8.346 9.639 -8.510 1.00 92.19 86 ILE A N 1
ATOM 743 C CA . ILE A 1 86 ? -7.712 10.836 -9.073 1.00 92.19 86 ILE A CA 1
ATOM 744 C C . ILE A 1 86 ? -7.618 10.690 -10.595 1.00 92.19 86 ILE A C 1
ATOM 746 O O . ILE A 1 86 ? -7.180 9.648 -11.085 1.00 92.19 86 ILE A O 1
ATOM 750 N N . SER A 1 87 ? -8.008 11.724 -11.342 1.00 91.56 87 SER A N 1
ATOM 751 C CA . SER A 1 87 ? -7.970 11.706 -12.808 1.00 91.56 87 SER A CA 1
ATOM 752 C C . SER A 1 87 ? -6.544 11.826 -13.367 1.00 91.56 87 SER A C 1
ATOM 754 O O . SER A 1 87 ? -5.673 12.477 -12.777 1.00 91.56 87 SER A O 1
ATOM 756 N N . LYS A 1 88 ? -6.292 11.210 -14.533 1.00 89.56 88 LYS A N 1
ATOM 757 C CA . LYS A 1 88 ? -4.992 11.290 -15.228 1.00 89.56 88 LYS A CA 1
ATOM 758 C C . LYS A 1 88 ? -4.678 12.735 -15.606 1.00 89.56 88 LYS A C 1
ATOM 760 O O . LYS A 1 88 ? -3.555 13.196 -15.421 1.00 89.56 88 LYS A O 1
ATOM 765 N N . GLU A 1 89 ? -5.690 13.466 -16.057 1.00 91.88 89 GLU A N 1
ATOM 766 C CA . GLU A 1 89 ? -5.595 14.867 -16.453 1.00 91.88 89 GLU A CA 1
ATOM 767 C C . GLU A 1 89 ? -5.162 15.737 -15.272 1.00 91.88 89 GLU A C 1
ATOM 769 O O . GLU A 1 89 ? -4.339 16.635 -15.439 1.00 91.88 89 GLU A O 1
ATOM 774 N N . PHE A 1 90 ? -5.674 15.464 -14.065 1.00 93.81 90 PHE A N 1
ATOM 775 C CA . PHE A 1 90 ? -5.226 16.155 -12.860 1.00 93.81 90 PHE A CA 1
ATOM 776 C C . PHE A 1 90 ? -3.756 15.855 -12.551 1.00 93.81 90 PHE A C 1
ATOM 778 O O . PHE A 1 90 ? -2.987 16.787 -12.334 1.00 93.81 90 PHE A O 1
ATOM 785 N N . LEU A 1 91 ? -3.338 14.585 -12.582 1.00 93.06 91 LEU A N 1
ATOM 786 C CA . LEU A 1 91 ? -1.944 14.206 -12.313 1.00 93.06 91 LEU A CA 1
ATOM 787 C C . LEU A 1 91 ? -0.960 14.843 -13.306 1.00 93.06 91 LEU A C 1
ATOM 789 O O . LEU A 1 91 ? 0.111 15.289 -12.895 1.00 93.06 91 LEU A O 1
ATOM 793 N N . LEU A 1 92 ? -1.330 14.935 -14.587 1.00 92.88 92 LEU A N 1
ATOM 794 C CA . LEU A 1 92 ? -0.533 15.619 -15.609 1.00 92.88 92 LEU A CA 1
ATOM 795 C C . LEU A 1 92 ? -0.407 17.124 -15.322 1.00 92.88 92 LEU A C 1
ATOM 797 O O . LEU A 1 92 ? 0.699 17.662 -15.386 1.00 92.88 92 LEU A O 1
ATOM 801 N N . ARG A 1 93 ? -1.501 17.798 -14.932 1.00 94.94 93 ARG A N 1
ATOM 802 C CA . ARG A 1 93 ? -1.460 19.213 -14.515 1.00 94.94 93 ARG A CA 1
ATOM 803 C C . ARG A 1 93 ? -0.582 19.421 -13.279 1.00 94.94 93 ARG A C 1
ATOM 805 O O . ARG A 1 93 ? 0.207 20.361 -13.246 1.00 94.94 93 ARG A O 1
ATOM 812 N N . GLU A 1 94 ? -0.684 18.548 -12.277 1.00 95.94 94 GLU A N 1
ATOM 813 C CA . GLU A 1 94 ? 0.148 18.630 -11.068 1.00 95.94 94 GLU A CA 1
ATOM 814 C C . GLU A 1 94 ? 1.631 18.404 -11.369 1.00 95.94 94 GLU A C 1
ATOM 816 O O . GLU A 1 94 ? 2.487 19.086 -10.808 1.00 95.94 94 GLU A O 1
ATOM 821 N N . TRP A 1 95 ? 1.951 17.492 -12.288 1.00 93.25 95 TRP A N 1
ATOM 822 C CA . TRP A 1 95 ? 3.321 17.279 -12.746 1.00 93.25 95 TRP A CA 1
ATOM 823 C C . TRP A 1 95 ? 3.884 18.515 -13.465 1.00 93.25 95 TRP A C 1
ATOM 825 O O . TRP A 1 95 ? 5.001 18.940 -13.162 1.00 93.25 95 TRP A O 1
ATOM 835 N N . GLN A 1 96 ? 3.098 19.156 -14.340 1.00 94.69 96 GLN A N 1
ATOM 836 C CA . GLN A 1 96 ? 3.493 20.408 -15.001 1.00 94.69 96 GLN A CA 1
ATOM 837 C C . GLN A 1 96 ? 3.750 21.531 -13.988 1.00 94.69 96 GLN A C 1
ATOM 839 O O . GLN A 1 96 ? 4.802 22.171 -14.032 1.00 94.69 96 GLN A O 1
ATOM 844 N N . LYS A 1 97 ? 2.846 21.721 -13.018 1.00 95.94 97 LYS A N 1
ATOM 845 C CA . LYS A 1 97 ? 3.047 22.677 -11.918 1.00 95.94 97 LYS A CA 1
ATOM 846 C C . LYS A 1 97 ? 4.312 22.378 -11.123 1.00 95.94 97 LYS A C 1
ATOM 848 O O . LYS A 1 97 ? 5.067 23.296 -10.817 1.00 95.94 97 LYS A O 1
ATOM 853 N N . ALA A 1 98 ? 4.579 21.107 -10.815 1.00 95.88 98 ALA A N 1
ATOM 854 C CA . ALA A 1 98 ? 5.775 20.710 -10.078 1.00 95.88 98 ALA A CA 1
ATOM 855 C C . ALA A 1 98 ? 7.064 21.088 -10.827 1.00 95.88 98 ALA A C 1
ATOM 857 O O . ALA A 1 98 ? 7.998 21.605 -10.211 1.00 95.88 98 ALA A O 1
ATOM 858 N N . ILE A 1 99 ? 7.097 20.910 -12.153 1.00 94.50 99 ILE A N 1
ATOM 859 C CA . ILE A 1 99 ? 8.208 21.362 -13.007 1.00 94.50 99 ILE A CA 1
ATOM 860 C C . ILE A 1 99 ? 8.355 22.884 -12.962 1.00 94.50 99 ILE A C 1
ATOM 862 O O . ILE A 1 99 ? 9.469 23.394 -12.825 1.00 94.50 99 ILE A O 1
ATOM 866 N N . MET A 1 100 ? 7.237 23.609 -13.010 1.00 97.38 100 MET A N 1
ATOM 867 C CA . MET A 1 100 ? 7.199 25.072 -12.910 1.00 97.38 100 MET A CA 1
ATOM 868 C C . MET A 1 100 ? 7.420 25.595 -11.479 1.00 97.38 100 MET A C 1
ATOM 870 O O . MET A 1 100 ? 7.522 26.803 -11.275 1.00 97.38 100 MET A O 1
ATOM 874 N N . ARG A 1 101 ? 7.560 24.702 -10.485 1.00 97.44 101 ARG A N 1
ATOM 875 C CA . ARG A 1 101 ? 7.671 25.014 -9.045 1.00 97.44 101 ARG A CA 1
ATOM 876 C C . ARG A 1 101 ? 6.459 25.769 -8.491 1.00 97.44 101 ARG A C 1
ATOM 878 O O . ARG A 1 101 ? 6.565 26.504 -7.507 1.00 97.44 101 ARG A O 1
ATOM 885 N N . GLU A 1 102 ? 5.308 25.562 -9.107 1.00 96.94 102 GLU A N 1
ATOM 886 C CA . GLU A 1 102 ? 4.032 26.098 -8.667 1.00 96.94 102 GLU A CA 1
ATOM 887 C C . GLU A 1 102 ? 3.407 25.198 -7.601 1.00 96.94 102 GLU A C 1
ATOM 889 O O . GLU A 1 102 ? 3.638 23.988 -7.547 1.00 96.94 102 GLU A O 1
ATOM 894 N N . LYS A 1 103 ? 2.605 25.802 -6.723 1.00 94.50 103 LYS A N 1
ATOM 895 C CA . LYS A 1 103 ? 1.884 25.082 -5.673 1.00 94.50 103 LYS A CA 1
ATOM 896 C C . LYS A 1 103 ? 0.427 24.925 -6.061 1.00 94.50 103 LYS A C 1
ATOM 898 O O . LYS A 1 103 ? -0.191 25.857 -6.568 1.00 94.50 103 LYS A O 1
ATOM 903 N N . THR A 1 104 ? -0.138 23.782 -5.710 1.00 94.06 104 THR A N 1
ATOM 904 C CA . THR A 1 104 ? -1.586 23.589 -5.736 1.00 94.06 104 THR A CA 1
ATOM 905 C C . THR A 1 104 ? -2.175 24.056 -4.408 1.00 94.06 104 THR A C 1
ATOM 907 O O . THR A 1 104 ? -1.653 23.674 -3.355 1.00 94.06 104 THR A O 1
ATOM 910 N N . PRO A 1 105 ? -3.196 24.932 -4.435 1.00 90.38 105 PRO A N 1
ATOM 911 C CA . PRO A 1 105 ? -3.822 2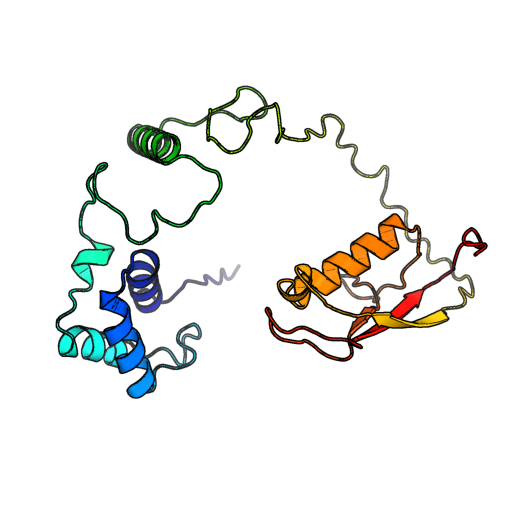5.449 -3.226 1.00 90.38 105 PRO A CA 1
ATOM 912 C C . PRO A 1 105 ? -4.563 24.344 -2.473 1.00 90.38 105 PRO A C 1
ATOM 914 O O . PRO A 1 105 ? -4.812 23.254 -2.989 1.00 90.38 105 PRO A O 1
ATOM 917 N N . ASP A 1 106 ? -4.927 24.639 -1.231 1.00 87.19 106 ASP A N 1
ATOM 918 C CA . ASP A 1 106 ? -5.687 23.709 -0.415 1.00 87.19 106 ASP A CA 1
ATOM 919 C C . ASP A 1 106 ? -7.102 23.510 -0.978 1.00 87.19 106 ASP A C 1
ATOM 921 O O . ASP A 1 106 ? -7.863 24.466 -1.140 1.00 87.19 106 ASP A O 1
ATOM 925 N N . CYS A 1 107 ? -7.482 22.253 -1.228 1.00 86.25 107 CYS A N 1
ATOM 926 C CA . CYS A 1 107 ? -8.808 21.911 -1.747 1.00 86.25 107 CYS A CA 1
ATOM 927 C C . CYS A 1 107 ? -9.973 22.256 -0.799 1.00 86.25 107 CYS A C 1
ATOM 929 O O . CYS A 1 107 ? -11.130 22.190 -1.209 1.00 86.25 107 CYS A O 1
ATOM 931 N N . ARG A 1 108 ? -9.678 22.624 0.457 1.00 83.06 108 ARG A N 1
ATOM 932 C CA . ARG A 1 108 ? -10.640 23.149 1.441 1.00 83.06 108 ARG A CA 1
ATOM 933 C C . ARG A 1 108 ? -11.003 24.611 1.194 1.00 83.06 108 ARG A C 1
ATOM 935 O O . ARG A 1 108 ? -12.055 25.046 1.646 1.00 83.06 108 ARG A O 1
ATOM 942 N N . GLU A 1 109 ? -10.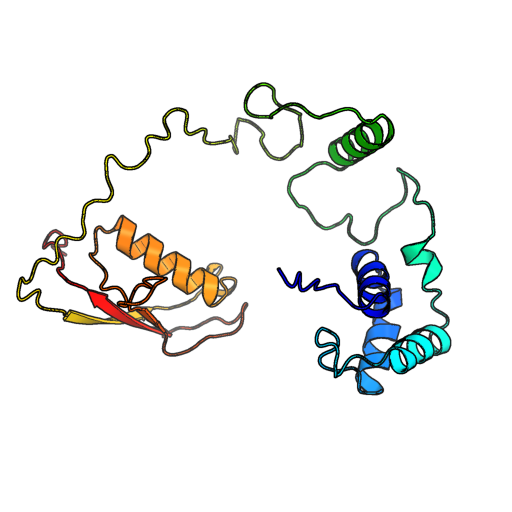132 25.351 0.513 1.00 84.56 109 GLU A N 1
ATOM 943 C CA . GLU A 1 109 ? -10.372 26.739 0.115 1.00 84.56 109 GLU A CA 1
ATOM 944 C C . GLU A 1 109 ? -10.950 26.790 -1.302 1.00 84.56 109 GLU A C 1
ATOM 946 O O . GLU A 1 109 ? -11.971 27.436 -1.530 1.00 84.56 109 GLU A O 1
ATOM 951 N N . TYR A 1 110 ? -10.333 26.059 -2.240 1.00 86.25 110 TYR A N 1
ATOM 952 C CA . TYR A 1 110 ? -10.743 26.014 -3.645 1.00 86.25 110 TYR A CA 1
ATOM 953 C C . TYR A 1 110 ? -10.594 24.603 -4.214 1.00 86.25 110 TYR A C 1
ATOM 955 O O . TYR A 1 110 ? -9.499 24.039 -4.206 1.00 86.25 110 TYR A O 1
ATOM 963 N N . CYS A 1 111 ? -11.672 24.033 -4.761 1.00 87.69 111 CYS A N 1
ATOM 964 C CA . CYS A 1 111 ? -11.620 22.713 -5.389 1.00 87.69 111 CYS A CA 1
ATOM 965 C C . CYS A 1 111 ? -10.583 22.687 -6.526 1.00 87.69 111 CYS A C 1
ATOM 967 O O . CYS A 1 111 ? -10.642 23.495 -7.450 1.00 87.69 111 CYS A O 1
ATOM 969 N N . SER A 1 112 ? -9.639 21.742 -6.471 1.00 89.81 112 SER A N 1
ATOM 970 C CA . SER A 1 112 ? -8.585 21.585 -7.489 1.00 89.81 112 SER A CA 1
ATOM 971 C C . SER A 1 112 ? -8.981 20.663 -8.651 1.00 89.81 112 SER A C 1
ATOM 973 O O . SER A 1 112 ? -8.145 20.360 -9.501 1.00 89.81 112 SER A O 1
ATOM 975 N N . ASP A 1 113 ? -10.234 20.196 -8.662 1.00 89.50 113 ASP A N 1
ATOM 976 C CA . ASP A 1 113 ? -10.800 19.305 -9.678 1.00 89.50 113 ASP A CA 1
ATOM 977 C C . ASP A 1 113 ? -9.947 18.044 -9.926 1.00 89.50 113 ASP A C 1
ATOM 979 O O . ASP A 1 113 ? -9.491 17.749 -11.034 1.00 89.50 113 ASP A O 1
ATOM 983 N N . CYS A 1 114 ? -9.669 17.310 -8.842 1.00 91.38 114 CYS A N 1
ATOM 984 C CA . CYS A 1 114 ? -8.865 16.088 -8.888 1.00 91.38 114 CYS A CA 1
ATOM 985 C C . CYS A 1 114 ? -9.635 14.845 -9.354 1.00 91.38 114 CYS A C 1
ATOM 987 O O . CYS A 1 114 ? -9.020 13.804 -9.562 1.00 91.38 114 CYS A O 1
ATOM 989 N N . GLY A 1 115 ? -10.960 14.931 -9.499 1.00 88.75 115 GLY A N 1
ATOM 990 C CA . GLY A 1 115 ? -11.829 13.820 -9.908 1.00 88.75 115 GLY A CA 1
ATOM 991 C C . GLY A 1 115 ? -12.354 12.925 -8.775 1.00 88.75 115 GLY A C 1
ATOM 992 O O . GLY A 1 115 ? -13.223 12.094 -9.025 1.00 88.75 115 GLY A O 1
ATOM 993 N N . VAL A 1 116 ? -11.892 13.107 -7.529 1.00 88.75 116 VAL A N 1
ATOM 994 C CA . VAL A 1 116 ? -12.300 12.257 -6.386 1.00 88.75 116 VAL A CA 1
ATOM 995 C C . VAL A 1 116 ? -13.711 12.588 -5.894 1.00 88.75 116 VAL A C 1
ATOM 997 O O . VAL A 1 116 ? -14.531 11.697 -5.666 1.00 88.75 116 VAL A O 1
ATOM 1000 N N . CYS A 1 117 ? -13.984 13.873 -5.684 1.00 85.62 117 CYS A N 1
ATOM 1001 C CA . CYS A 1 117 ? -15.268 14.366 -5.197 1.00 85.62 117 CYS A CA 1
ATOM 1002 C C . CYS A 1 117 ? -16.119 14.806 -6.389 1.00 85.62 117 CYS A C 1
ATOM 1004 O O . CYS A 1 117 ? -15.599 15.392 -7.332 1.00 85.62 117 CYS A O 1
ATOM 1006 N N . ASN A 1 118 ? -17.425 14.554 -6.340 1.00 77.88 118 ASN A N 1
ATOM 1007 C CA . ASN A 1 118 ? -18.355 14.959 -7.400 1.00 77.88 118 ASN A CA 1
ATOM 1008 C C . ASN A 1 118 ? -19.601 15.680 -6.866 1.00 77.88 118 ASN A C 1
ATOM 1010 O O . ASN A 1 118 ? -20.588 15.770 -7.596 1.00 77.88 118 ASN A O 1
ATOM 1014 N N . GLU A 1 119 ? -19.557 16.111 -5.595 1.00 68.25 119 GLU A N 1
ATOM 1015 C CA . GLU A 1 119 ? -20.574 16.823 -4.787 1.00 68.25 119 GLU A CA 1
ATOM 1016 C C . GLU A 1 119 ? -21.947 16.138 -4.646 1.00 68.25 119 GLU A C 1
ATOM 1018 O O . GLU A 1 119 ? -22.637 16.312 -3.647 1.00 68.25 119 GLU A O 1
ATOM 1023 N N . SER A 1 120 ? -22.312 15.284 -5.594 1.00 73.25 120 SER A N 1
ATOM 1024 C CA . SER A 1 120 ? -23.561 14.535 -5.686 1.00 73.25 120 SER A CA 1
ATOM 1025 C C . SER A 1 120 ? -23.511 13.198 -4.946 1.00 73.25 120 SER A C 1
ATOM 1027 O O . SER A 1 120 ? -24.517 12.769 -4.386 1.00 73.25 120 SER A O 1
ATOM 1029 N N . LYS A 1 121 ? -22.356 12.517 -4.939 1.00 77.06 121 LYS A N 1
ATOM 1030 C CA . LYS A 1 121 ? -22.161 11.223 -4.258 1.00 77.06 121 LYS A CA 1
ATOM 1031 C C . LYS A 1 121 ? -21.044 11.253 -3.225 1.00 77.06 121 LYS A C 1
ATOM 1033 O O . LYS A 1 121 ? -21.119 10.526 -2.237 1.00 77.06 121 LYS A O 1
ATOM 1038 N N . ILE A 1 122 ? -20.000 12.041 -3.472 1.00 79.31 122 ILE A N 1
ATOM 1039 C CA . ILE A 1 122 ? -18.812 12.120 -2.621 1.00 79.31 122 ILE A CA 1
ATOM 1040 C C . ILE A 1 122 ? -18.470 13.591 -2.407 1.00 79.31 122 ILE A C 1
ATOM 1042 O O . ILE A 1 122 ? -18.199 14.316 -3.367 1.00 79.31 122 ILE A O 1
ATOM 1046 N N . SER A 1 123 ? -18.461 14.007 -1.143 1.00 78.81 123 SER A N 1
ATOM 1047 C CA . SER A 1 123 ? -18.057 15.339 -0.703 1.00 78.81 123 SER A CA 1
ATOM 1048 C C . SER A 1 123 ? -17.079 15.237 0.473 1.00 78.81 123 SER A C 1
ATOM 1050 O O . SER A 1 123 ? -17.182 14.314 1.293 1.00 78.81 123 SER A O 1
ATOM 1052 N N . PRO A 1 124 ? -16.095 16.149 0.564 1.00 78.25 124 PRO A N 1
ATOM 1053 C CA . PRO A 1 124 ? -15.204 16.191 1.710 1.00 78.25 124 PRO A CA 1
ATOM 1054 C C . PRO A 1 124 ? -15.992 16.613 2.956 1.00 78.25 124 PRO A C 1
ATOM 1056 O O . PRO A 1 124 ? -16.685 17.627 2.956 1.00 78.25 124 PRO A O 1
ATOM 1059 N N . VAL A 1 125 ? -15.866 15.847 4.042 1.00 80.69 125 VAL A N 1
ATOM 1060 C CA . VAL A 1 125 ? -16.392 16.251 5.352 1.00 80.69 125 VAL A CA 1
ATOM 1061 C C . VAL A 1 125 ? -15.335 17.108 6.033 1.00 80.69 125 VAL A C 1
ATOM 1063 O O . VAL A 1 125 ? -14.333 16.593 6.535 1.00 80.69 125 VAL A O 1
ATOM 1066 N N . LEU A 1 126 ? -15.547 18.421 6.019 1.00 77.06 126 LEU A N 1
ATOM 1067 C CA . LEU A 1 126 ? -14.671 19.371 6.691 1.00 77.06 126 LEU A CA 1
ATOM 1068 C C . LEU A 1 126 ? -15.094 19.510 8.154 1.00 77.06 126 LEU A C 1
ATOM 1070 O O . LEU A 1 126 ? -16.260 19.742 8.455 1.00 77.06 126 LEU A O 1
ATOM 1074 N N . PHE A 1 127 ? -14.133 19.361 9.061 1.00 75.25 127 PHE A N 1
ATOM 1075 C CA . PHE A 1 127 ? -14.303 19.722 10.465 1.00 75.25 127 PHE A CA 1
ATOM 1076 C C . PHE A 1 127 ? -13.730 21.127 10.654 1.00 75.25 127 PHE A C 1
ATOM 1078 O O . PHE A 1 127 ? -12.523 21.291 10.825 1.00 75.25 127 PHE A O 1
ATOM 1085 N N . ASP A 1 128 ? -14.598 22.131 10.584 1.00 70.44 128 ASP A N 1
ATOM 1086 C CA . ASP A 1 128 ? -14.294 23.546 10.847 1.00 70.44 128 ASP A CA 1
ATOM 1087 C C . ASP A 1 128 ? -13.955 23.815 12.324 1.00 70.44 128 ASP A C 1
ATOM 1089 O O . ASP A 1 128 ? -13.207 24.728 12.668 1.00 70.44 128 ASP A O 1
ATOM 1093 N N . THR A 1 129 ? -14.467 22.960 13.201 1.00 66.25 129 THR A N 1
ATOM 1094 C CA . THR A 1 129 ? -14.400 23.069 14.652 1.00 66.25 129 THR A CA 1
ATOM 1095 C C . THR A 1 129 ? -13.658 21.869 15.223 1.00 66.25 129 THR A C 1
ATOM 1097 O O . THR A 1 129 ? -14.176 21.070 16.006 1.00 66.25 129 THR A O 1
ATOM 1100 N N . TRP A 1 130 ? -12.382 21.728 14.851 1.00 63.12 130 TRP A N 1
ATOM 1101 C CA . TRP A 1 130 ? -11.485 20.912 15.663 1.00 63.12 130 TRP A CA 1
ATOM 1102 C C . TRP A 1 130 ? -11.235 21.644 16.980 1.00 63.12 130 TRP A C 1
ATOM 1104 O O . TRP A 1 130 ? -10.336 22.473 17.110 1.00 63.12 130 TRP A O 1
ATOM 1114 N N . HIS A 1 131 ? -12.056 21.345 17.978 1.00 62.59 131 HIS A N 1
ATOM 1115 C CA . HIS A 1 131 ? -11.713 21.661 19.348 1.00 62.59 131 HIS A CA 1
ATOM 1116 C C . HIS A 1 131 ? -10.788 20.551 19.850 1.00 62.59 131 HIS A C 1
ATOM 1118 O O . HIS A 1 131 ? -11.220 19.391 19.897 1.00 62.59 131 HIS A O 1
ATOM 1124 N N . PRO A 1 132 ? -9.534 20.856 20.241 1.00 64.81 132 PRO A N 1
ATOM 1125 C CA . PRO A 1 132 ? -8.777 19.907 21.038 1.00 64.81 132 PRO A CA 1
ATOM 1126 C C . PRO A 1 132 ? -9.672 19.501 22.205 1.00 64.81 132 PRO A C 1
ATOM 1128 O O . PRO A 1 132 ? -10.321 20.369 22.796 1.00 64.81 132 PRO A O 1
ATOM 1131 N N . LEU A 1 133 ? -9.753 18.196 22.492 1.00 65.25 133 LEU A N 1
ATOM 1132 C CA . LEU A 1 133 ? -10.484 17.697 23.657 1.00 65.25 133 LEU A CA 1
ATOM 1133 C C . LEU A 1 133 ? -10.115 18.595 24.840 1.00 65.25 133 LEU A C 1
ATOM 1135 O O . LEU A 1 133 ? -8.934 18.678 25.190 1.00 65.25 133 LEU A O 1
ATOM 1139 N N . LYS A 1 134 ? -11.101 19.351 25.349 1.00 56.06 134 LYS A N 1
ATOM 1140 C CA . LYS A 1 134 ? -10.901 20.269 26.470 1.00 56.06 134 LYS A CA 1
ATOM 1141 C C . LYS A 1 134 ? -10.383 19.428 27.621 1.00 56.06 134 LYS A C 1
ATOM 1143 O O . LYS A 1 134 ? -11.122 18.622 28.175 1.00 56.06 134 LYS A O 1
ATOM 1148 N N . GLU A 1 135 ? -9.097 19.629 27.882 1.00 53.16 135 GLU A N 1
ATOM 1149 C CA . GLU A 1 135 ? -8.254 18.842 28.763 1.00 53.16 135 GLU A CA 1
ATOM 1150 C C . GLU A 1 135 ? -8.158 17.367 28.345 1.00 53.16 135 GLU A C 1
ATOM 1152 O O . GLU A 1 135 ? -9.109 16.717 27.904 1.00 53.16 135 GLU A O 1
ATOM 1157 N N . LYS A 1 136 ? -6.971 16.776 28.543 1.00 47.47 136 LYS A N 1
ATOM 1158 C CA . LYS A 1 136 ? -6.936 15.345 28.834 1.00 47.47 136 LYS A CA 1
ATOM 1159 C C . LYS A 1 136 ? -7.983 15.191 29.924 1.00 47.47 136 LYS A C 1
ATOM 1161 O O . LYS A 1 136 ? -7.775 15.755 30.997 1.00 47.47 136 LYS A O 1
ATOM 1166 N N . VAL A 1 137 ? -9.079 14.468 29.672 1.00 49.78 137 VAL A N 1
ATOM 1167 C CA . VAL A 1 137 ? -9.777 13.823 30.778 1.00 49.78 137 VAL A CA 1
ATOM 1168 C C . VAL A 1 137 ? -8.633 13.143 31.481 1.00 49.78 137 VAL A C 1
ATOM 1170 O O . VAL A 1 137 ? -8.027 12.224 30.919 1.00 49.78 137 VAL A O 1
ATOM 1173 N N . SER A 1 138 ? -8.203 13.714 32.612 1.00 47.22 138 SER A N 1
ATOM 1174 C CA . SER A 1 138 ? -7.268 13.021 33.455 1.00 47.22 138 SER A CA 1
ATOM 1175 C C . SER A 1 138 ? -7.985 11.702 33.599 1.00 47.22 138 SER A C 1
ATOM 1177 O O . SER A 1 138 ? -9.142 11.648 34.036 1.00 47.22 138 SER A O 1
ATOM 1179 N N . LEU A 1 139 ? -7.361 10.640 33.101 1.00 49.44 139 LEU A N 1
ATOM 1180 C CA . LEU A 1 139 ? -7.644 9.330 33.616 1.00 49.44 139 LEU A CA 1
ATOM 1181 C C . LEU A 1 139 ? -7.222 9.490 35.073 1.00 49.44 139 LEU A C 1
ATOM 1183 O O . LEU A 1 139 ? -6.121 9.103 35.447 1.00 49.44 139 LEU A O 1
ATOM 1187 N N . LYS A 1 140 ? -8.055 10.175 35.884 1.00 40.44 140 LYS A N 1
ATOM 1188 C CA . LYS A 1 140 ? -8.099 9.997 37.309 1.00 40.44 140 LYS A CA 1
ATOM 1189 C C . LYS A 1 140 ? -8.114 8.498 37.354 1.00 40.44 140 LYS A C 1
ATOM 1191 O O . LYS A 1 140 ? -8.999 7.867 36.765 1.00 40.44 140 LYS A O 1
ATOM 1196 N N . SER A 1 141 ? -7.047 7.958 37.909 1.00 41.72 141 SER A N 1
ATOM 1197 C CA . SER A 1 141 ? -7.031 6.640 38.477 1.00 41.72 141 SER A CA 1
ATOM 1198 C C . SER A 1 141 ? -8.259 6.581 39.373 1.00 41.72 141 SER A C 1
ATOM 1200 O O . SER A 1 141 ? -8.200 6.838 40.571 1.00 41.72 141 SER A O 1
ATOM 1202 N N . LYS A 1 142 ? -9.423 6.303 38.782 1.00 43.38 142 LYS A N 1
ATOM 1203 C CA . LYS A 1 142 ? -10.536 5.746 39.498 1.00 43.38 142 LYS A CA 1
ATOM 1204 C C . LYS A 1 142 ? -9.999 4.381 39.874 1.00 43.38 142 LYS A C 1
ATOM 1206 O O . LYS A 1 142 ? -10.131 3.405 39.147 1.00 43.38 142 LYS A O 1
ATOM 1211 N N . GLN A 1 143 ? -9.326 4.352 41.020 1.00 45.38 143 GLN A N 1
ATOM 1212 C CA . GLN A 1 143 ? -9.462 3.266 41.964 1.00 45.38 143 GLN A CA 1
ATOM 1213 C C . GLN A 1 143 ? -10.953 3.179 42.307 1.00 45.38 143 GLN A C 1
ATOM 1215 O O . GLN A 1 143 ? -11.412 3.597 43.359 1.00 45.38 143 GLN A O 1
ATOM 1220 N N . SER A 1 144 ? -11.743 2.714 41.353 1.00 45.28 144 SER A N 1
ATOM 1221 C CA . SER A 1 144 ? -12.967 2.002 41.634 1.00 45.28 144 SER A CA 1
ATOM 1222 C C . SER A 1 144 ? -12.630 0.552 41.351 1.00 45.28 144 SER A C 1
ATOM 1224 O O . SER A 1 144 ? -11.894 0.264 40.406 1.00 45.28 144 SER A O 1
ATOM 1226 N N . ASN A 1 145 ? -13.155 -0.358 42.161 1.00 48.81 145 ASN A N 1
ATOM 1227 C CA . ASN A 1 145 ? -13.300 -1.766 41.806 1.00 48.81 145 ASN A CA 1
ATOM 1228 C C . ASN A 1 145 ? -14.158 -1.877 40.524 1.00 48.81 145 ASN A C 1
ATOM 1230 O O . ASN A 1 145 ? -15.316 -2.282 40.573 1.00 48.81 145 ASN A O 1
ATOM 1234 N N . GLU A 1 146 ? -13.640 -1.432 39.377 1.00 62.69 146 GLU A N 1
ATOM 1235 C CA . GLU A 1 146 ? -14.279 -1.557 38.073 1.00 62.69 146 GLU A CA 1
ATOM 1236 C C . GLU A 1 146 ? -14.235 -3.037 37.718 1.00 62.69 146 GLU A C 1
ATOM 1238 O O . GLU A 1 146 ? -13.177 -3.599 37.429 1.00 62.69 146 GLU A O 1
ATOM 1243 N N . GLN A 1 147 ? -15.391 -3.689 37.815 1.00 75.38 147 GLN A N 1
ATOM 1244 C CA . GLN A 1 147 ? -15.526 -5.105 37.531 1.00 75.38 147 GLN A CA 1
ATOM 1245 C C . GLN A 1 147 ? -15.277 -5.343 36.039 1.00 75.38 147 GLN A C 1
ATOM 1247 O O . GLN A 1 147 ? -16.171 -5.201 35.208 1.00 75.38 147 GLN A O 1
ATOM 1252 N N . VAL A 1 148 ? -14.046 -5.720 35.699 1.00 87.25 148 VAL A N 1
ATOM 1253 C CA . VAL A 1 148 ? -13.693 -6.106 34.335 1.00 87.25 148 VAL A CA 1
ATOM 1254 C C . VAL A 1 148 ? -14.441 -7.383 33.982 1.00 87.25 148 VAL A C 1
ATOM 1256 O O . VAL A 1 148 ? -14.266 -8.419 34.624 1.00 87.25 148 VAL A O 1
ATOM 1259 N N . LYS A 1 149 ? -15.247 -7.325 32.923 1.00 90.62 149 LYS A N 1
ATOM 1260 C CA . LYS A 1 149 ? -15.892 -8.506 32.345 1.00 90.62 149 LYS A CA 1
ATOM 1261 C C . LYS A 1 149 ? -15.212 -8.869 31.033 1.00 90.62 149 LYS A C 1
ATOM 1263 O O . LYS A 1 149 ? -14.879 -7.994 30.233 1.00 90.62 149 LYS A O 1
ATOM 1268 N N . ARG A 1 150 ? -15.005 -10.169 30.819 1.00 93.19 150 ARG A N 1
ATOM 1269 C CA . ARG A 1 150 ? -14.511 -10.721 29.556 1.00 93.19 150 ARG A CA 1
ATOM 1270 C C . ARG A 1 150 ? -15.679 -11.340 28.803 1.00 93.19 150 ARG A C 1
ATOM 1272 O O . ARG A 1 150 ? -16.376 -12.183 29.357 1.00 93.19 150 ARG A O 1
ATOM 1279 N N . TYR A 1 151 ? -15.847 -10.943 27.551 1.00 94.25 151 TYR A N 1
ATOM 1280 C CA . TYR A 1 151 ? -16.833 -11.516 26.645 1.00 94.25 151 TYR A CA 1
ATOM 1281 C C . TYR A 1 151 ? -16.125 -12.177 25.476 1.00 94.25 151 TYR A C 1
ATOM 1283 O O . TYR A 1 151 ? -15.160 -11.628 24.946 1.00 94.25 151 TYR A O 1
ATOM 1291 N N . ARG A 1 152 ? -16.639 -13.339 25.081 1.00 96.06 152 ARG A N 1
ATOM 1292 C CA . ARG A 1 152 ? -16.281 -14.014 23.842 1.00 96.06 152 ARG A CA 1
ATOM 1293 C C . ARG A 1 152 ? -17.413 -13.816 22.853 1.00 96.06 152 ARG A C 1
ATOM 1295 O O . ARG A 1 152 ? -18.541 -14.211 23.136 1.00 96.06 152 ARG A O 1
ATOM 1302 N N . LEU A 1 153 ? -17.112 -13.207 21.718 1.00 94.88 153 LEU A N 1
ATOM 1303 C CA . LEU A 1 153 ? -18.056 -13.049 20.624 1.00 94.88 153 LEU A CA 1
ATOM 1304 C C . LEU A 1 153 ? -17.659 -13.995 19.497 1.00 94.88 153 LEU A C 1
ATOM 1306 O O . LEU A 1 153 ? -16.473 -14.204 19.226 1.00 94.88 153 LEU A O 1
ATOM 1310 N N . TYR A 1 154 ? -18.676 -14.529 18.839 1.00 95.50 154 TYR A N 1
ATOM 1311 C CA . TYR A 1 154 ? -18.541 -15.312 17.625 1.00 95.50 154 TYR A CA 1
ATOM 1312 C C . TYR A 1 154 ? -19.077 -14.475 16.474 1.00 95.50 154 TYR A C 1
ATOM 1314 O O . TYR A 1 154 ? -20.136 -13.857 16.598 1.00 95.50 154 TYR A O 1
ATOM 1322 N N . PHE A 1 155 ? -18.344 -14.427 15.370 1.00 93.75 155 PHE A N 1
ATOM 1323 C CA . PHE A 1 155 ? -18.773 -13.705 14.181 1.00 93.75 155 PHE A CA 1
ATOM 1324 C C . PHE A 1 155 ? -18.433 -14.485 12.916 1.00 93.75 155 PHE A C 1
ATOM 1326 O O . PHE A 1 155 ? -17.498 -15.283 12.883 1.00 93.75 155 PHE A O 1
ATOM 1333 N N . SER A 1 156 ? -19.190 -14.229 11.856 1.00 94.25 156 SER A N 1
ATOM 1334 C CA . SER A 1 156 ? -18.917 -14.763 10.525 1.00 94.25 156 SER A CA 1
ATOM 1335 C C . SER A 1 156 ? -18.370 -13.648 9.637 1.00 94.25 156 SER A C 1
ATOM 1337 O O . SER A 1 156 ? -18.835 -12.507 9.685 1.00 94.25 156 SER A O 1
ATOM 1339 N N . LYS A 1 157 ? -17.391 -13.980 8.799 1.00 93.06 157 LYS A N 1
ATOM 1340 C CA . LYS A 1 157 ? -16.799 -13.094 7.799 1.00 93.06 157 LYS A CA 1
ATOM 1341 C C . LYS A 1 157 ? -17.214 -13.582 6.415 1.00 93.06 157 LYS A C 1
ATOM 1343 O O . LYS A 1 157 ? -16.558 -14.438 5.823 1.00 93.06 157 LYS A O 1
ATOM 1348 N N . LEU A 1 158 ? -18.339 -13.066 5.928 1.00 92.94 158 LEU A N 1
ATOM 1349 C CA . LEU A 1 158 ? -18.969 -13.474 4.669 1.00 92.94 158 LEU A CA 1
ATOM 1350 C C . LEU A 1 158 ? -18.991 -12.330 3.655 1.00 92.94 158 LEU A C 1
ATOM 1352 O O . LEU A 1 158 ? -18.794 -11.164 4.003 1.00 92.94 158 LEU A O 1
ATOM 1356 N N . GLU A 1 159 ? -19.255 -12.669 2.393 1.00 93.50 159 GLU A N 1
ATOM 1357 C CA . GLU A 1 159 ? -19.394 -11.702 1.301 1.00 93.50 159 GLU A CA 1
ATOM 1358 C C . GLU A 1 159 ? -18.244 -10.688 1.264 1.00 93.50 159 GLU A C 1
ATOM 1360 O O . GLU A 1 159 ? -17.075 -11.068 1.295 1.00 93.50 159 GLU A O 1
ATOM 1365 N N . LYS A 1 160 ? -18.552 -9.388 1.224 1.00 93.38 160 LYS A N 1
ATOM 1366 C CA . LYS A 1 160 ? -17.549 -8.319 1.154 1.00 93.38 160 LYS A CA 1
ATOM 1367 C C . LYS A 1 160 ? -16.632 -8.263 2.381 1.00 93.38 160 LYS A C 1
ATOM 1369 O O . LYS A 1 160 ? -15.526 -7.743 2.270 1.00 93.38 160 LYS A O 1
ATOM 1374 N N . ALA A 1 161 ? -17.039 -8.815 3.527 1.00 91.12 161 ALA A N 1
ATOM 1375 C CA . ALA A 1 161 ? -16.201 -8.825 4.724 1.00 91.12 161 ALA A CA 1
ATOM 1376 C C . ALA A 1 161 ? -14.957 -9.713 4.556 1.00 91.12 161 ALA A C 1
ATOM 1378 O O . ALA A 1 161 ? -13.968 -9.492 5.250 1.00 91.12 161 ALA A O 1
ATOM 1379 N N . GLN A 1 162 ? -14.958 -10.667 3.610 1.00 92.62 162 GLN A N 1
ATOM 1380 C CA . GLN A 1 162 ? -13.790 -11.514 3.334 1.00 92.62 162 GLN A CA 1
ATOM 1381 C C . GLN A 1 162 ? -12.557 -10.704 2.912 1.00 92.62 162 GLN A C 1
ATOM 1383 O O . GLN A 1 162 ? -11.431 -11.137 3.146 1.00 92.62 162 GLN A O 1
ATOM 1388 N N . TYR A 1 163 ? -12.764 -9.515 2.339 1.00 93.25 163 TYR A N 1
ATOM 1389 C CA . TYR A 1 163 ? -11.694 -8.630 1.884 1.00 93.25 163 TYR A CA 1
ATOM 1390 C C . TYR A 1 163 ? -11.084 -7.779 3.003 1.00 93.25 163 TYR A C 1
ATOM 1392 O O . TYR A 1 163 ? -10.112 -7.077 2.755 1.00 93.25 163 TYR A O 1
ATOM 1400 N N . LEU A 1 164 ? -11.613 -7.856 4.230 1.00 92.12 164 LEU A N 1
ATOM 1401 C CA . LEU A 1 164 ? -10.998 -7.205 5.381 1.00 92.12 164 LEU A CA 1
ATOM 1402 C C . LEU A 1 164 ? -9.803 -8.024 5.872 1.00 92.12 164 LEU A C 1
ATOM 1404 O O . LEU A 1 164 ? -9.928 -9.200 6.240 1.00 92.12 164 LEU A O 1
ATOM 1408 N N . SER A 1 165 ? -8.648 -7.366 5.914 1.00 92.06 165 SER A N 1
ATOM 1409 C CA . SER A 1 165 ? -7.452 -7.869 6.579 1.00 92.06 165 SER A CA 1
ATOM 1410 C C . SER A 1 165 ? -7.638 -7.926 8.096 1.00 92.06 165 SER A C 1
ATOM 1412 O O . SER A 1 165 ? -8.524 -7.294 8.676 1.00 92.06 165 SER A O 1
ATOM 1414 N N . HIS A 1 166 ? -6.751 -8.653 8.773 1.00 91.44 166 HIS A N 1
ATOM 1415 C CA . HIS A 1 166 ? -6.775 -8.768 10.229 1.00 91.44 166 HIS A CA 1
ATOM 1416 C C . HIS A 1 166 ? -6.712 -7.403 10.947 1.00 91.44 166 HIS A C 1
ATOM 1418 O O . HIS A 1 166 ? -7.474 -7.146 11.879 1.00 91.44 166 HIS A O 1
ATOM 1424 N N . LEU A 1 167 ? -5.857 -6.485 10.479 1.00 91.31 167 LEU A N 1
ATOM 1425 C CA . LEU A 1 167 ? -5.743 -5.143 11.061 1.00 91.31 167 LEU A CA 1
ATOM 1426 C C . LEU A 1 167 ? -7.009 -4.304 10.842 1.00 91.31 167 LEU A C 1
ATOM 1428 O O . LEU A 1 167 ? -7.401 -3.532 11.721 1.00 91.31 167 LEU A O 1
ATOM 1432 N N . GLU A 1 168 ? -7.664 -4.449 9.691 1.00 93.44 168 GLU A N 1
ATOM 1433 C CA . GLU A 1 168 ? -8.930 -3.771 9.410 1.00 93.44 168 GLU A CA 1
ATOM 1434 C C . GLU A 1 168 ? -10.071 -4.328 10.256 1.00 93.44 168 GLU A C 1
ATOM 1436 O O . GLU A 1 168 ? -10.865 -3.540 10.762 1.00 93.44 168 GLU A O 1
ATOM 1441 N N . LEU A 1 169 ? -10.115 -5.644 10.493 1.00 92.44 169 LEU A N 1
ATOM 1442 C CA . LEU A 1 169 ? -11.070 -6.260 11.418 1.00 92.44 169 LEU A CA 1
ATOM 1443 C C . LEU A 1 169 ? -10.894 -5.727 12.842 1.00 92.44 169 LEU A C 1
ATOM 1445 O O . LEU A 1 169 ? -11.874 -5.312 13.460 1.00 92.44 169 LEU A O 1
ATOM 1449 N N . ILE A 1 170 ? -9.658 -5.648 13.348 1.00 91.88 170 ILE A N 1
ATOM 1450 C CA . ILE A 1 170 ? -9.383 -5.043 14.661 1.00 91.88 170 ILE A CA 1
ATOM 1451 C C . ILE A 1 170 ? -9.930 -3.608 14.710 1.00 91.88 170 ILE A C 1
ATOM 1453 O O . ILE A 1 170 ? -10.668 -3.247 15.630 1.00 91.88 170 ILE A O 1
ATOM 1457 N N . ARG A 1 171 ? -9.611 -2.785 13.702 1.00 92.50 171 ARG A N 1
ATOM 1458 C CA . ARG A 1 171 ? -10.084 -1.392 13.618 1.00 92.50 171 ARG A CA 1
ATOM 1459 C C . ARG A 1 171 ? -11.608 -1.303 13.527 1.00 92.50 171 ARG A C 1
ATOM 1461 O O . ARG A 1 171 ? -12.193 -0.425 14.163 1.00 92.50 171 ARG A O 1
ATOM 1468 N N . LEU A 1 172 ? -12.241 -2.198 12.768 1.00 94.19 172 LEU A N 1
ATOM 1469 C CA . LEU A 1 172 ? -13.689 -2.289 12.609 1.00 94.19 172 LEU A CA 1
ATOM 1470 C C . LEU A 1 172 ? -14.363 -2.562 13.954 1.00 94.19 172 LEU A C 1
ATOM 1472 O O . LEU A 1 172 ? -15.230 -1.788 14.353 1.00 94.19 172 LEU A O 1
ATOM 1476 N N . PHE A 1 173 ? -13.939 -3.604 14.673 1.00 94.38 173 PHE A N 1
ATOM 1477 C CA . PHE A 1 173 ? -14.529 -3.970 15.962 1.00 94.38 173 PHE A CA 1
ATOM 1478 C C . PHE A 1 173 ? -14.298 -2.896 17.025 1.00 94.38 173 PHE A C 1
ATOM 1480 O O . PHE A 1 173 ? -15.244 -2.508 17.704 1.00 94.38 173 PHE A O 1
ATOM 1487 N N . ILE A 1 174 ? -13.092 -2.324 17.123 1.00 93.06 174 ILE A N 1
ATOM 1488 C CA . ILE A 1 174 ? -12.830 -1.203 18.044 1.00 93.06 174 ILE A CA 1
ATOM 1489 C C . ILE A 1 174 ? -13.758 -0.022 17.734 1.00 93.06 174 ILE A C 1
ATOM 1491 O O . ILE A 1 174 ? -14.337 0.572 18.645 1.00 93.06 174 ILE A O 1
ATOM 1495 N N . ARG A 1 175 ? -13.929 0.324 16.451 1.00 92.25 175 ARG A N 1
ATOM 1496 C CA . ARG A 1 175 ? -14.837 1.400 16.037 1.00 92.25 175 ARG A CA 1
ATOM 1497 C C . ARG A 1 175 ? -16.293 1.053 16.352 1.00 92.25 175 ARG A C 1
ATOM 1499 O O . ARG A 1 175 ? -17.011 1.927 16.827 1.00 92.25 175 ARG A O 1
ATOM 1506 N N . ALA A 1 176 ? -16.718 -0.187 16.124 1.00 93.44 176 ALA A N 1
ATOM 1507 C CA . ALA A 1 176 ? -18.064 -0.659 16.433 1.00 93.44 176 ALA A CA 1
ATOM 1508 C C . ALA A 1 176 ? -18.354 -0.591 17.940 1.00 93.44 176 ALA A C 1
ATOM 1510 O O . ALA A 1 176 ? -19.354 0.003 18.331 1.00 93.44 176 ALA A O 1
ATOM 1511 N N . PHE A 1 177 ? -17.443 -1.083 18.787 1.00 91.94 177 PHE A N 1
ATOM 1512 C CA . PHE A 1 177 ? -17.567 -0.995 20.244 1.00 91.94 177 PHE A CA 1
ATOM 1513 C C . PHE A 1 177 ? -17.655 0.456 20.7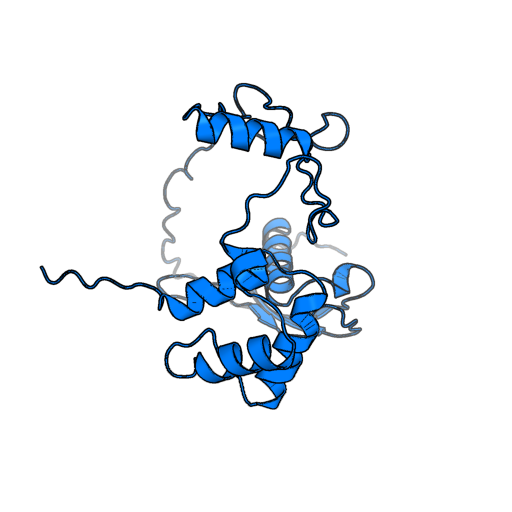21 1.00 91.94 177 PHE A C 1
ATOM 1515 O O . PHE A 1 177 ? -18.548 0.795 21.493 1.00 91.94 177 PHE A O 1
ATOM 1522 N N . ARG A 1 178 ? -16.799 1.344 20.198 1.00 87.12 178 ARG A N 1
ATOM 1523 C CA . ARG A 1 178 ? -16.859 2.777 20.527 1.00 87.12 178 ARG A CA 1
ATOM 1524 C C . ARG A 1 178 ? -18.178 3.421 20.095 1.00 87.12 178 ARG A C 1
ATOM 1526 O O . ARG A 1 178 ? -18.732 4.205 20.856 1.00 87.12 178 ARG A O 1
ATOM 1533 N N . ARG A 1 179 ? -18.696 3.092 18.904 1.00 86.00 179 ARG A N 1
ATOM 1534 C CA . ARG A 1 179 ? -19.996 3.595 18.416 1.00 86.00 179 ARG A CA 1
ATOM 1535 C C . ARG A 1 179 ? -21.176 3.059 19.226 1.00 86.00 179 ARG A C 1
ATOM 1537 O O . ARG A 1 179 ? -22.167 3.761 19.359 1.00 86.00 179 ARG A O 1
ATOM 1544 N N . ALA A 1 180 ? -21.051 1.856 19.778 1.00 87.94 180 ALA A N 1
ATOM 1545 C CA . ALA A 1 180 ? -22.036 1.256 20.673 1.00 87.94 180 ALA A CA 1
ATOM 1546 C C . ALA A 1 180 ? -21.933 1.763 22.127 1.00 87.94 180 ALA A C 1
ATOM 1548 O O . ALA A 1 180 ? -22.674 1.292 22.983 1.00 87.94 180 ALA A O 1
ATOM 1549 N N . GLY A 1 181 ? -21.008 2.685 22.431 1.00 83.94 181 GLY A N 1
ATOM 1550 C CA . GLY A 1 181 ? -20.799 3.188 23.792 1.00 83.94 181 GLY A CA 1
ATOM 1551 C C . GLY A 1 181 ? -20.195 2.157 24.754 1.00 83.94 181 GLY A C 1
ATOM 1552 O O . GLY A 1 181 ? -20.341 2.293 25.965 1.00 83.94 181 GLY A O 1
ATOM 1553 N N . ILE A 1 182 ? -19.531 1.117 24.236 1.00 87.88 182 ILE A N 1
ATOM 1554 C CA . ILE A 1 182 ? -18.902 0.069 25.047 1.00 87.88 182 ILE A CA 1
ATOM 1555 C C . ILE A 1 182 ? -17.551 0.565 25.569 1.00 87.88 182 ILE A C 1
ATOM 1557 O O . ILE A 1 182 ? -16.656 0.910 24.793 1.00 87.88 182 ILE A O 1
ATOM 1561 N N . ASP A 1 183 ? -17.393 0.549 26.893 1.00 89.00 183 ASP A N 1
ATOM 1562 C CA . ASP A 1 183 ? -16.172 0.992 27.564 1.00 89.00 183 ASP A CA 1
ATOM 1563 C C . ASP A 1 183 ? -15.122 -0.131 27.608 1.00 89.00 183 ASP A C 1
ATOM 1565 O O . ASP A 1 183 ? -15.173 -1.041 28.443 1.00 89.00 183 ASP A O 1
ATOM 1569 N N . LEU A 1 184 ? -14.190 -0.093 26.651 1.00 91.50 184 LEU A N 1
ATOM 1570 C CA . LEU A 1 184 ? -13.112 -1.072 26.507 1.00 91.50 184 LEU A CA 1
ATOM 1571 C C . LEU A 1 184 ? -12.038 -0.889 27.588 1.00 91.50 184 LEU A C 1
ATOM 1573 O O . LEU A 1 184 ? -11.624 0.221 27.909 1.00 91.50 184 LEU A O 1
ATOM 1577 N N . VAL A 1 185 ? -11.499 -1.998 28.091 1.00 91.56 185 VAL A N 1
ATOM 1578 C CA . VAL A 1 185 ? -10.288 -1.978 28.926 1.00 91.56 185 VAL A CA 1
ATOM 1579 C C . VAL A 1 185 ? -9.064 -1.771 28.034 1.00 91.56 185 VAL A C 1
ATOM 1581 O O . VAL A 1 185 ? -8.967 -2.386 26.976 1.00 91.56 185 VAL A O 1
ATOM 1584 N N . TYR A 1 186 ? -8.095 -0.967 28.474 1.00 90.56 186 TYR A N 1
ATOM 1585 C CA . TYR A 1 186 ? -6.847 -0.701 27.747 1.00 90.56 186 TYR A CA 1
ATOM 1586 C C . TYR A 1 186 ? -5.623 -1.285 28.473 1.00 90.56 186 TYR A C 1
ATOM 1588 O O . TYR A 1 186 ? -5.671 -1.595 29.666 1.00 90.56 186 TYR A O 1
ATOM 1596 N N . SER A 1 187 ? -4.520 -1.484 27.748 1.00 86.88 187 SER A N 1
ATOM 1597 C CA . SER A 1 187 ? -3.211 -1.813 28.327 1.00 86.88 187 SER A CA 1
ATOM 1598 C C . SER A 1 187 ? -2.598 -0.605 2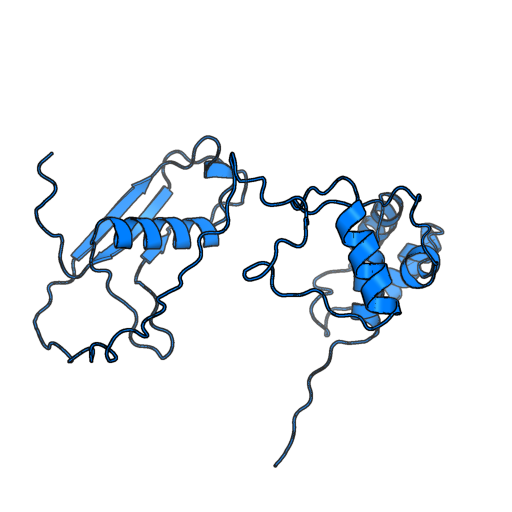9.052 1.00 86.88 187 SER A C 1
ATOM 1600 O O . SER A 1 187 ? -2.921 0.539 28.749 1.00 86.88 187 SER A O 1
ATOM 1602 N N . GLY A 1 188 ? -1.712 -0.851 30.022 1.00 81.44 188 GLY A N 1
ATOM 1603 C CA . GLY A 1 188 ? -1.109 0.199 30.861 1.00 81.44 188 GLY A CA 1
ATOM 1604 C C . GLY A 1 188 ? 0.201 0.807 30.337 1.00 81.44 188 GLY A C 1
ATOM 1605 O O . GLY A 1 188 ? 0.891 1.473 31.098 1.00 81.44 188 GLY A O 1
ATOM 1606 N N . GLY A 1 189 ? 0.595 0.533 29.089 1.00 77.94 189 GLY A N 1
ATOM 1607 C CA . GLY A 1 189 ? 1.866 1.008 28.521 1.00 77.94 189 GLY A CA 1
ATOM 1608 C C . GLY A 1 189 ? 1.795 2.415 27.909 1.00 77.94 189 GLY A C 1
ATOM 1609 O O . GLY A 1 189 ? 0.734 3.031 27.860 1.00 77.94 189 GLY A O 1
ATOM 1610 N N . TYR A 1 190 ? 2.921 2.892 27.361 1.00 73.94 190 TYR A N 1
ATOM 1611 C CA . TYR A 1 190 ? 3.041 4.203 26.689 1.00 73.94 190 TYR A CA 1
ATOM 1612 C C . TYR A 1 190 ? 2.105 4.383 25.480 1.00 73.94 190 TYR A C 1
ATOM 1614 O O . TYR A 1 190 ? 1.743 5.506 25.136 1.00 73.94 190 TYR A O 1
ATOM 1622 N N . HIS A 1 191 ? 1.677 3.277 24.868 1.00 75.19 191 HIS A N 1
ATOM 1623 C CA . HIS A 1 191 ? 0.659 3.242 23.823 1.00 75.19 191 HIS A CA 1
ATOM 1624 C C . HIS A 1 191 ? -0.484 2.326 24.286 1.00 75.19 191 HIS A C 1
ATOM 1626 O O . HIS A 1 191 ? -0.428 1.116 24.045 1.00 75.19 191 HIS A O 1
ATOM 1632 N N . PRO A 1 192 ? -1.483 2.860 25.014 1.00 84.69 192 PRO A N 1
ATOM 1633 C CA . PRO A 1 192 ? -2.585 2.064 25.535 1.00 84.69 192 PRO A CA 1
ATOM 1634 C C . PRO A 1 192 ? -3.412 1.499 24.378 1.00 84.69 192 PRO A C 1
ATOM 1636 O O . PRO A 1 192 ? -4.042 2.232 23.617 1.00 84.69 192 PRO A O 1
ATOM 1639 N N . MET A 1 193 ? -3.418 0.175 24.260 1.00 83.44 193 MET A N 1
ATOM 1640 C CA . MET A 1 193 ? -4.179 -0.560 23.252 1.00 83.44 193 MET A CA 1
ATOM 1641 C C . MET A 1 193 ? -5.400 -1.204 23.908 1.00 83.44 193 MET A C 1
ATOM 1643 O O . MET A 1 193 ? -5.272 -1.730 25.020 1.00 83.44 193 MET A O 1
ATOM 1647 N N . PRO A 1 194 ? -6.577 -1.193 23.261 1.00 91.44 194 PRO A N 1
ATOM 1648 C CA . PRO A 1 194 ? -7.744 -1.879 23.793 1.00 91.44 194 PRO A CA 1
ATOM 1649 C C . PRO A 1 194 ? -7.459 -3.382 23.910 1.00 91.44 194 PRO A C 1
ATOM 1651 O O . PRO A 1 194 ? -6.863 -3.986 23.018 1.00 91.44 194 PRO A O 1
ATOM 1654 N N . LYS A 1 195 ? -7.887 -3.995 25.016 1.00 92.25 195 LYS A N 1
ATOM 1655 C CA . LYS A 1 195 ? -7.730 -5.426 25.303 1.00 92.25 195 LYS A CA 1
ATOM 1656 C C . LYS A 1 195 ? -8.759 -6.240 24.523 1.00 92.25 195 LYS A C 1
ATOM 1658 O O . LYS A 1 195 ? -9.750 -6.725 25.071 1.00 92.25 195 LYS A O 1
ATOM 1663 N N . VAL A 1 196 ? -8.484 -6.364 23.232 1.00 93.06 196 VAL A N 1
ATOM 1664 C CA . VAL A 1 196 ? -9.221 -7.161 22.256 1.00 93.06 196 VAL A CA 1
ATOM 1665 C C . VAL A 1 196 ? -8.251 -8.180 21.667 1.00 93.06 196 VAL A C 1
ATOM 1667 O O . VAL A 1 196 ? -7.145 -7.819 21.270 1.00 93.06 196 VAL A O 1
ATOM 1670 N N . SER A 1 197 ? -8.649 -9.447 21.619 1.00 93.19 197 SER A N 1
ATOM 1671 C CA . SER A 1 197 ? -7.848 -10.535 21.060 1.00 93.19 197 SER A CA 1
ATOM 1672 C C . SER A 1 197 ? -8.701 -11.352 20.105 1.00 93.19 197 SER A C 1
ATOM 1674 O O . SER A 1 197 ? -9.825 -11.717 20.426 1.00 93.19 197 SER A O 1
ATOM 1676 N N . PHE A 1 198 ? -8.170 -11.626 18.923 1.00 92.88 198 PHE A N 1
ATOM 1677 C CA . PHE A 1 198 ? -8.788 -12.525 17.957 1.00 92.88 198 PHE A CA 1
ATOM 1678 C C . PHE A 1 198 ? -8.088 -13.874 18.050 1.00 92.88 198 PHE A C 1
ATOM 1680 O O . PHE A 1 198 ? -6.864 -13.922 18.168 1.00 92.88 198 PHE A O 1
ATOM 1687 N N . ALA A 1 199 ? -8.853 -14.959 17.970 1.00 91.94 199 ALA A N 1
ATOM 1688 C CA . ALA A 1 199 ? -8.287 -16.304 18.046 1.00 91.94 199 ALA A CA 1
ATOM 1689 C C . ALA A 1 199 ? -7.423 -16.650 16.823 1.00 91.94 199 ALA A C 1
ATOM 1691 O O . ALA A 1 199 ? -6.462 -17.404 16.941 1.00 91.94 199 ALA A O 1
ATOM 1692 N N . VAL A 1 200 ? -7.765 -16.101 15.654 1.00 86.94 200 VAL A N 1
ATOM 1693 C CA . VAL A 1 200 ? -7.080 -16.365 14.386 1.00 86.94 200 VAL A CA 1
ATOM 1694 C C . VAL A 1 200 ? -6.934 -15.088 13.563 1.00 86.94 200 VAL A C 1
ATOM 1696 O O . VAL A 1 200 ? -7.759 -14.178 13.635 1.00 86.94 200 VAL A O 1
ATOM 1699 N N . ALA A 1 201 ? -5.878 -15.037 12.754 1.00 89.25 201 ALA A N 1
ATOM 1700 C CA . ALA A 1 201 ? -5.662 -14.005 11.749 1.00 89.25 201 ALA A CA 1
ATOM 1701 C C . ALA A 1 201 ? -5.785 -14.643 10.361 1.00 89.25 201 ALA A C 1
ATOM 1703 O O . ALA A 1 201 ? -4.791 -15.052 9.762 1.00 89.25 201 ALA A O 1
ATOM 1704 N N . LEU A 1 202 ? -7.019 -14.785 9.870 1.00 89.00 202 LEU A N 1
ATOM 1705 C CA . LEU A 1 202 ? -7.248 -15.373 8.552 1.00 89.00 202 LEU A CA 1
ATOM 1706 C C . LEU A 1 202 ? -6.722 -14.453 7.436 1.00 89.00 202 LEU A C 1
ATOM 1708 O O . LEU A 1 202 ? -6.887 -13.230 7.534 1.00 89.00 202 LEU A O 1
ATOM 1712 N N . PRO A 1 203 ? -6.147 -15.017 6.355 1.00 89.25 203 PRO A N 1
ATOM 1713 C CA . PRO A 1 203 ? -5.754 -14.246 5.183 1.00 89.25 203 PRO A CA 1
ATOM 1714 C C . PRO A 1 203 ? -6.916 -13.441 4.583 1.00 89.25 203 PRO A C 1
ATOM 1716 O O . PRO A 1 203 ? -8.095 -13.796 4.708 1.00 89.25 203 PRO A O 1
ATOM 1719 N N . VAL A 1 204 ? -6.566 -12.353 3.896 1.00 92.50 204 VAL A N 1
ATOM 1720 C CA . VAL A 1 204 ? -7.514 -11.583 3.079 1.00 92.50 204 VAL A CA 1
ATOM 1721 C C . VAL A 1 204 ? -8.086 -12.495 1.990 1.00 92.50 204 VAL A C 1
ATOM 1723 O O . VAL A 1 204 ? -7.358 -13.275 1.383 1.00 92.50 204 VAL A O 1
ATOM 1726 N N . GLY A 1 205 ? -9.391 -12.399 1.746 1.00 92.69 205 GLY A N 1
ATOM 1727 C CA . GLY A 1 205 ? -10.111 -13.193 0.747 1.00 92.69 205 GLY A CA 1
ATOM 1728 C C . GLY A 1 205 ? -10.704 -14.503 1.272 1.00 92.69 205 GLY A C 1
ATOM 1729 O O . GLY A 1 205 ? -11.461 -15.146 0.553 1.00 92.69 205 GLY A O 1
ATOM 1730 N N . VAL A 1 206 ? -10.417 -14.897 2.516 1.00 92.56 206 VAL A N 1
ATOM 1731 C CA . VAL A 1 206 ? -10.955 -16.131 3.112 1.00 92.56 206 VAL A CA 1
ATOM 1732 C C . VAL A 1 206 ? -12.279 -15.847 3.822 1.00 92.56 206 VAL A C 1
ATOM 1734 O O . VAL A 1 206 ? -12.334 -14.983 4.701 1.00 92.56 206 VAL A O 1
ATOM 1737 N N . LYS A 1 207 ? -13.340 -16.586 3.471 1.00 93.56 207 LYS A N 1
ATOM 1738 C CA . LYS A 1 207 ? -14.616 -16.573 4.207 1.00 93.56 207 LYS A CA 1
ATOM 1739 C C . LYS A 1 207 ? -14.510 -17.404 5.486 1.00 93.56 207 LYS A C 1
ATOM 1741 O O . LYS A 1 207 ? -13.822 -18.420 5.514 1.00 93.56 207 LYS A O 1
ATOM 1746 N N . SER A 1 208 ? -15.240 -17.007 6.523 1.00 92.44 208 SER A N 1
ATOM 1747 C CA . SER A 1 208 ? -15.350 -17.779 7.763 1.00 92.44 208 SER A CA 1
ATOM 1748 C C . SER A 1 208 ? -16.764 -17.736 8.325 1.00 92.44 208 SER A C 1
ATOM 1750 O O . SER A 1 208 ? -17.434 -16.706 8.263 1.00 92.44 208 SER A O 1
ATOM 1752 N N . LEU A 1 209 ? -17.210 -18.854 8.896 1.00 92.88 209 LEU A N 1
ATOM 1753 C CA . LEU A 1 209 ? -18.514 -18.974 9.549 1.00 92.88 209 LEU A CA 1
ATOM 1754 C C . LEU A 1 209 ? -18.449 -18.768 11.067 1.00 92.88 209 LEU A C 1
ATOM 1756 O O . LEU A 1 209 ? -19.481 -18.493 11.670 1.00 92.88 209 LEU A O 1
ATOM 1760 N N . GLY A 1 210 ? -17.266 -18.843 11.679 1.00 90.50 210 GLY A N 1
ATOM 1761 C CA . GLY A 1 210 ? -17.131 -18.807 13.136 1.00 90.50 210 GLY A CA 1
ATOM 1762 C C . GLY A 1 210 ? -15.741 -18.386 13.585 1.00 90.50 210 GLY A C 1
ATOM 1763 O O . GLY A 1 210 ? -14.964 -19.198 14.077 1.00 90.50 210 GLY A O 1
ATOM 1764 N N . GLU A 1 211 ? -15.424 -17.107 13.413 1.00 93.69 211 GLU A N 1
ATOM 1765 C CA . GLU A 1 211 ? -14.263 -16.489 14.046 1.00 93.69 211 GLU A CA 1
ATOM 1766 C C . GLU A 1 211 ? -14.599 -16.058 15.475 1.00 93.69 211 GLU A C 1
ATOM 1768 O O . GLU A 1 211 ? -15.747 -15.760 15.812 1.00 93.69 211 GLU A O 1
ATOM 1773 N N . ILE A 1 212 ? -13.570 -16.027 16.319 1.00 95.62 212 ILE A N 1
ATOM 1774 C CA . ILE A 1 212 ? -13.699 -15.754 17.747 1.00 95.62 212 ILE A CA 1
ATOM 1775 C C . ILE A 1 212 ? -12.920 -14.491 18.088 1.00 95.62 212 ILE A C 1
ATOM 1777 O O . ILE A 1 212 ? -11.749 -14.349 17.719 1.00 95.62 212 ILE A O 1
ATOM 1781 N N . ILE A 1 213 ? -13.565 -13.608 18.844 1.00 95.31 213 ILE A N 1
ATOM 1782 C CA . ILE A 1 213 ? -12.965 -12.409 19.422 1.00 95.31 213 ILE A CA 1
ATOM 1783 C C . ILE A 1 213 ? -13.267 -12.355 20.922 1.00 95.31 213 ILE A C 1
ATOM 1785 O O . ILE A 1 213 ? -14.418 -12.439 21.348 1.00 95.31 213 ILE A O 1
ATOM 1789 N N . ASP A 1 214 ? -12.222 -12.201 21.727 1.00 95.94 214 ASP A N 1
ATOM 1790 C CA . ASP A 1 214 ? -12.304 -11.967 23.163 1.00 95.94 214 ASP A CA 1
ATOM 1791 C C . ASP A 1 214 ? -12.102 -10.474 23.447 1.00 95.94 214 ASP A C 1
ATOM 1793 O O . ASP A 1 214 ? -11.118 -9.866 23.018 1.00 95.94 214 ASP A O 1
ATOM 1797 N N . VAL A 1 215 ? -13.021 -9.875 24.202 1.00 95.00 215 VAL A N 1
ATOM 1798 C CA . VAL A 1 215 ? -13.003 -8.453 24.567 1.00 95.00 215 VAL A CA 1
ATOM 1799 C C . VAL A 1 215 ? -13.136 -8.277 26.076 1.00 95.00 215 VAL A C 1
ATOM 1801 O O . VAL A 1 215 ? -13.912 -8.971 26.733 1.00 95.00 215 VAL A O 1
ATOM 1804 N N . GLN A 1 216 ? -12.367 -7.344 26.640 1.00 93.81 216 GLN A N 1
ATOM 1805 C CA . GLN A 1 216 ? -12.499 -6.927 28.037 1.00 93.81 216 GLN A CA 1
ATOM 1806 C C . GLN A 1 216 ? -13.148 -5.547 28.121 1.00 93.81 216 GLN A C 1
ATOM 1808 O O . GLN A 1 216 ? -12.686 -4.601 27.480 1.00 93.81 216 GLN A O 1
ATOM 1813 N N . VAL A 1 217 ? -14.194 -5.431 28.939 1.00 92.19 217 VAL A N 1
ATOM 1814 C CA . VAL A 1 217 ? -14.976 -4.198 29.119 1.00 92.19 217 VAL A CA 1
ATOM 1815 C C . VAL A 1 217 ? -15.119 -3.849 30.598 1.00 92.19 217 VAL A C 1
ATOM 1817 O O . VAL A 1 217 ? -15.110 -4.741 31.451 1.00 92.19 217 VAL A O 1
ATOM 1820 N N . LYS A 1 218 ? -15.253 -2.555 30.894 1.00 84.31 218 LYS A N 1
ATOM 1821 C CA . LYS A 1 218 ? -15.418 -2.023 32.256 1.00 84.31 218 LYS A CA 1
ATOM 1822 C C . LYS A 1 218 ? -16.878 -2.008 32.717 1.00 84.31 218 LYS A C 1
ATOM 1824 O O . LYS A 1 218 ? -17.141 -2.272 33.882 1.00 84.31 218 LYS A O 1
ATOM 1829 N N . TYR A 1 219 ? -17.819 -1.742 31.806 1.00 70.06 219 TYR A N 1
ATOM 1830 C CA . TYR A 1 219 ? -19.269 -1.754 32.044 1.00 70.06 219 TYR A CA 1
ATOM 1831 C C . TYR A 1 219 ? -20.014 -1.944 30.709 1.00 70.06 219 TYR A C 1
ATOM 1833 O O . TYR A 1 219 ? -19.580 -1.428 29.680 1.00 70.06 219 TYR A O 1
ATOM 1841 N N . ILE A 1 220 ? -21.143 -2.661 30.713 1.00 55.12 220 ILE A N 1
ATOM 1842 C CA . ILE A 1 220 ? -22.125 -2.618 29.615 1.00 55.12 220 ILE A CA 1
ATOM 1843 C C . ILE A 1 220 ? -23.261 -1.722 30.108 1.00 55.12 220 ILE A C 1
ATOM 1845 O O . ILE A 1 220 ? -23.909 -2.065 31.095 1.00 55.12 220 ILE A O 1
ATOM 1849 N N . PHE A 1 221 ? -23.501 -0.577 29.463 1.00 48.16 221 PHE A N 1
ATOM 1850 C CA . PHE A 1 221 ? -24.738 0.174 29.688 1.00 48.16 221 PHE A CA 1
ATOM 1851 C C . PHE A 1 221 ? -25.923 -0.725 29.308 1.00 48.16 221 PHE A C 1
ATOM 1853 O O . PHE A 1 221 ? -25.969 -1.256 28.199 1.00 48.16 221 PHE A O 1
ATOM 1860 N N . SER A 1 222 ? -26.879 -0.906 30.219 1.00 39.84 222 SER A N 1
ATOM 1861 C CA . SER A 1 222 ? -28.064 -1.762 30.058 1.00 39.84 222 SER A CA 1
ATOM 1862 C C . SER A 1 222 ? -29.110 -1.194 29.081 1.00 39.84 222 SER A C 1
ATOM 1864 O O . SER A 1 222 ? -30.301 -1.212 29.383 1.00 39.84 222 SER A O 1
ATOM 1866 N N . TYR A 1 223 ? -28.697 -0.648 27.936 1.00 42.00 223 TYR A N 1
ATOM 1867 C CA . TYR A 1 223 ? -29.620 -0.108 26.927 1.00 42.00 223 TYR A CA 1
ATOM 1868 C C . TYR A 1 223 ? -29.980 -1.091 25.807 1.00 42.00 223 TYR A C 1
ATOM 1870 O O . TYR A 1 223 ? -30.836 -0.780 24.987 1.00 42.00 223 TYR A O 1
ATOM 1878 N N . PHE A 1 224 ? -29.409 -2.297 25.796 1.00 37.56 224 PHE A N 1
ATOM 1879 C CA . PHE A 1 224 ? -29.892 -3.383 24.942 1.00 37.56 224 PHE A CA 1
ATOM 1880 C C . PHE A 1 224 ? -30.896 -4.246 25.716 1.00 37.56 224 PHE A C 1
ATOM 1882 O O . PHE A 1 224 ? -30.548 -5.285 26.275 1.00 37.56 224 PHE A O 1
ATOM 1889 N N . ARG A 1 225 ? -32.155 -3.794 2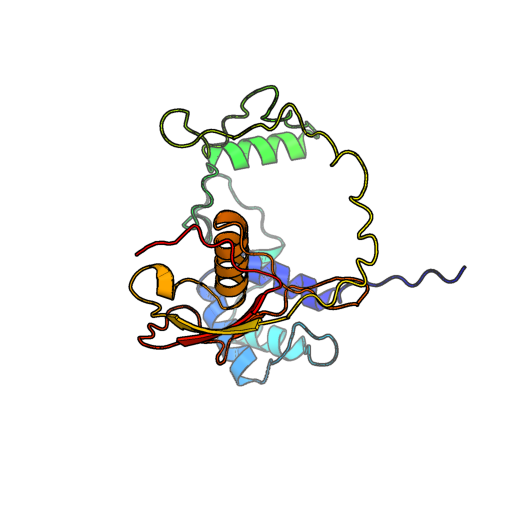5.767 1.00 30.33 225 ARG A N 1
ATOM 1890 C CA . ARG A 1 225 ? -33.286 -4.727 25.825 1.00 30.33 225 ARG A CA 1
ATOM 1891 C C . ARG A 1 225 ? -33.440 -5.288 24.411 1.00 30.33 225 ARG A C 1
ATOM 1893 O O . ARG A 1 225 ? -33.593 -4.508 23.475 1.00 30.33 225 ARG A O 1
ATOM 1900 N N . VAL A 1 226 ? -33.278 -6.605 24.296 1.00 35.31 226 VAL A N 1
ATOM 1901 C CA . VAL A 1 226 ? -33.655 -7.401 23.116 1.00 35.31 226 VAL A CA 1
ATOM 1902 C C . VAL A 1 226 ? -35.128 -7.168 22.804 1.00 35.31 226 VAL A C 1
ATOM 1904 O O . VAL A 1 226 ? -35.901 -7.059 23.785 1.00 35.31 226 VAL A O 1
#

Organism: NCBI:txid412755

Secondary structure (DSSP, 8-state):
---------HHHHHHHHHHTT--TTHHHHHHHHHHTT---TTSTTT--HHHHHHHHHHHT--SHHHHT----TTS--TTTT---S--HHHHHHHHHHHHHTPPPPPTTTS----SS--SSS------S-----SS-------------EEEEEEEEE-GGGGG--HHHHHHHHHHHHHHTT--B-B-SSSS--B-EEES--PPTT--EEEEEEEEEES---TT---

Radius of gyration: 25.45 Å; chains: 1; bounding box: 60×46×66 Å